Protein AF-A0A0D6JLA9-F1 (afdb_monomer_lite)

Foldseek 3Di:
DDPDDDDDLVRLLVQLVVCVVVVVLVSSLVSLVVSCVVVVPDPSNVVSVVVVVVSVVVVVVVVVVVPPPLPPQPPPPDDDDDDDDDDDDDDDDDDDDDDDDDDDDDDPPDPPDPDPPDPPPPDDPPPDPPDDDDDDDDDDDDDDPPDPPPPPPPPPVCVVVVVPDPVPCPVLLVVLVVLLVQLVVLQVVLVVLLVCLVVCPPVQQVPQDPVRGRVSNVSSVVSNVVSVVSNVVSVVSVVVVVVVVVVVVVVVVVVSVVSD

pLDDT: mean 74.47, std 19.95, range [39.28, 98.0]

Structure (mmCIF, N/CA/C/O backbone):
data_AF-A0A0D6JLA9-F1
#
_entry.id   AF-A0A0D6JLA9-F1
#
loop_
_atom_site.group_PDB
_atom_site.id
_atom_site.type_symbol
_atom_site.label_atom_id
_atom_site.label_alt_id
_atom_site.label_comp_id
_atom_site.label_asym_id
_atom_site.label_entity_id
_atom_site.label_seq_id
_atom_site.pdbx_PDB_ins_code
_atom_site.Cartn_x
_atom_site.Cartn_y
_atom_site.Cartn_z
_atom_site.occupancy
_atom_site.B_iso_or_equiv
_atom_site.auth_seq_id
_atom_site.auth_comp_id
_atom_site.auth_asym_id
_atom_site.auth_atom_id
_atom_site.pdbx_PDB_model_num
ATOM 1 N N . MET A 1 1 ? -6.725 -29.082 -16.959 1.00 50.69 1 MET A N 1
ATOM 2 C CA . MET A 1 1 ? -6.272 -29.649 -15.675 1.00 50.69 1 MET A CA 1
ATOM 3 C C . MET A 1 1 ? -5.626 -28.513 -14.913 1.00 50.69 1 MET A C 1
ATOM 5 O O . MET A 1 1 ? -4.623 -27.999 -15.384 1.00 50.69 1 MET A O 1
ATOM 9 N N . SER A 1 2 ? -6.264 -28.027 -13.853 1.00 59.19 2 SER A N 1
ATOM 10 C CA . SER A 1 2 ? -5.733 -26.928 -13.043 1.00 59.19 2 SER A CA 1
ATOM 11 C C . SER A 1 2 ? -4.823 -27.541 -11.986 1.00 59.19 2 SER A C 1
ATOM 13 O O . SER A 1 2 ? -5.310 -28.282 -11.135 1.00 59.19 2 SER A O 1
ATOM 15 N N . GLU A 1 3 ? -3.516 -27.302 -12.063 1.00 65.38 3 GLU A N 1
ATOM 16 C CA . GLU A 1 3 ? -2.598 -27.684 -10.989 1.00 65.38 3 GLU A CA 1
ATOM 17 C C . GLU A 1 3 ? -2.970 -26.890 -9.733 1.00 65.38 3 GLU A C 1
ATOM 19 O O . GLU A 1 3 ? -2.894 -25.660 -9.709 1.00 65.38 3 GLU A O 1
ATOM 24 N N . SER A 1 4 ? -3.420 -27.583 -8.690 1.00 67.31 4 SER A N 1
ATOM 25 C CA . SER A 1 4 ? -3.630 -26.984 -7.377 1.00 67.31 4 SER A CA 1
ATOM 26 C C . SER A 1 4 ? -2.267 -26.617 -6.795 1.00 67.31 4 SER A C 1
ATOM 28 O O . SER A 1 4 ? -1.534 -27.488 -6.320 1.00 67.31 4 SER A O 1
ATOM 30 N N . GLN A 1 5 ? -1.912 -25.332 -6.857 1.00 80.44 5 GLN A N 1
ATOM 31 C CA . GLN A 1 5 ? -0.713 -24.814 -6.204 1.00 80.44 5 GLN A CA 1
ATOM 32 C C . GLN A 1 5 ? -0.797 -25.116 -4.706 1.00 80.44 5 GLN A C 1
ATOM 34 O O . GLN A 1 5 ? -1.661 -24.604 -3.999 1.00 80.44 5 G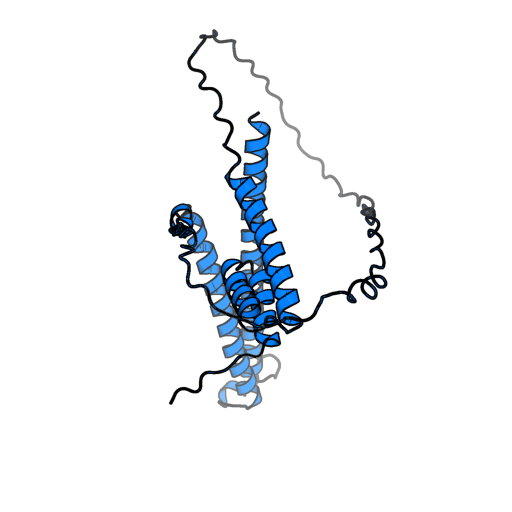LN A O 1
ATOM 39 N N . SER A 1 6 ? 0.082 -26.001 -4.242 1.00 84.62 6 SER A N 1
ATOM 40 C CA . SER A 1 6 ? 0.181 -26.375 -2.835 1.00 84.62 6 SER A CA 1
ATOM 41 C C . SER A 1 6 ? 1.167 -25.426 -2.161 1.00 84.62 6 SER A C 1
ATOM 43 O O . SER A 1 6 ? 2.324 -25.349 -2.571 1.00 84.62 6 SER A O 1
ATOM 45 N N . TYR A 1 7 ? 0.713 -24.683 -1.155 1.00 93.56 7 TYR A N 1
ATOM 46 C CA . TYR A 1 7 ? 1.572 -23.780 -0.389 1.00 93.56 7 TYR A CA 1
ATOM 47 C C . TYR A 1 7 ? 2.321 -24.544 0.703 1.00 93.56 7 TYR A C 1
ATOM 49 O O . TYR A 1 7 ? 1.781 -25.473 1.306 1.00 93.56 7 TYR A O 1
ATOM 57 N N . SER A 1 8 ? 3.569 -24.155 0.976 1.00 96.81 8 SER A N 1
ATOM 58 C CA . SER A 1 8 ? 4.311 -24.734 2.100 1.00 96.81 8 SER A CA 1
ATOM 59 C C . SER A 1 8 ? 3.823 -24.159 3.441 1.00 96.81 8 SER A C 1
ATOM 61 O O . SER A 1 8 ? 3.365 -23.012 3.481 1.00 96.81 8 SER A O 1
ATOM 63 N N . PRO A 1 9 ? 3.962 -24.890 4.565 1.00 97.06 9 PRO A N 1
ATOM 64 C CA . PRO A 1 9 ? 3.566 -24.391 5.887 1.00 97.06 9 PRO A CA 1
ATOM 65 C C . PRO A 1 9 ? 4.227 -23.054 6.247 1.00 97.06 9 PRO A C 1
ATOM 67 O O . PRO A 1 9 ? 3.565 -22.132 6.714 1.00 97.06 9 PRO A O 1
ATOM 70 N N . ALA A 1 10 ? 5.518 -22.904 5.939 1.00 97.06 10 ALA A N 1
ATOM 71 C CA . ALA A 1 10 ? 6.250 -21.660 6.164 1.00 97.06 10 ALA A CA 1
ATOM 72 C C . ALA A 1 10 ? 5.677 -20.479 5.358 1.00 97.06 10 ALA A C 1
ATOM 74 O O . ALA A 1 10 ? 5.618 -19.356 5.858 1.00 97.06 10 ALA A O 1
ATOM 75 N N . GLN A 1 11 ? 5.217 -20.717 4.124 1.00 96.50 11 GLN A N 1
ATOM 76 C CA . GLN A 1 11 ? 4.569 -19.680 3.316 1.00 96.50 11 GLN A CA 1
ATOM 77 C C . GLN A 1 11 ? 3.209 -19.288 3.894 1.00 96.50 11 GLN A C 1
ATOM 79 O O . GLN A 1 11 ? 2.924 -18.098 4.007 1.00 96.50 11 GLN A O 1
ATOM 84 N N . LEU A 1 12 ? 2.392 -20.265 4.295 1.00 96.69 12 LEU A N 1
ATOM 85 C CA . LEU A 1 12 ? 1.092 -20.011 4.923 1.00 96.69 12 LEU A CA 1
ATOM 86 C C . LEU A 1 12 ? 1.241 -19.211 6.225 1.00 96.69 12 LEU A C 1
ATOM 88 O O . LEU A 1 12 ? 0.508 -18.244 6.436 1.00 96.69 12 LEU A O 1
ATOM 92 N N . LEU A 1 13 ? 2.237 -19.545 7.050 1.00 97.62 13 LEU A N 1
ATOM 93 C CA . LEU A 1 13 ? 2.556 -18.795 8.264 1.00 97.62 13 LEU A CA 1
ATOM 94 C C . LEU A 1 13 ? 2.953 -17.344 7.949 1.00 97.62 13 LEU A C 1
ATOM 96 O O . LEU A 1 13 ? 2.421 -16.419 8.561 1.00 97.62 13 LEU A O 1
ATOM 100 N N . ALA A 1 14 ? 3.839 -17.127 6.972 1.00 97.06 14 ALA A N 1
ATOM 101 C CA . ALA A 1 14 ? 4.271 -15.786 6.574 1.00 97.06 14 ALA A CA 1
ATOM 102 C C . ALA A 1 14 ? 3.112 -14.929 6.031 1.00 97.06 14 ALA A C 1
ATOM 104 O O . ALA A 1 14 ? 3.041 -13.728 6.304 1.00 97.06 14 ALA A O 1
ATOM 105 N N . ILE A 1 15 ? 2.179 -15.537 5.288 1.00 96.44 15 ILE A N 1
ATOM 106 C CA . ILE A 1 15 ? 0.962 -14.863 4.814 1.00 96.44 15 ILE A CA 1
ATOM 107 C C . ILE A 1 15 ? 0.077 -14.465 6.004 1.00 96.44 15 ILE A C 1
ATOM 109 O O . ILE A 1 15 ? -0.377 -13.320 6.059 1.00 96.44 15 ILE A O 1
ATOM 113 N N . GLY A 1 16 ? -0.112 -15.364 6.977 1.00 97.12 16 GLY A N 1
ATOM 114 C CA . GLY A 1 16 ? -0.854 -15.081 8.210 1.00 97.12 16 GLY A CA 1
ATOM 115 C C . GLY A 1 16 ? -0.249 -13.929 9.019 1.00 97.12 16 GLY A C 1
ATOM 116 O O . GLY A 1 16 ? -0.959 -12.988 9.371 1.00 97.12 16 GLY A O 1
ATOM 117 N N . GLN A 1 17 ? 1.072 -13.932 9.219 1.00 97.12 17 GLN A N 1
ATOM 118 C CA . GLN A 1 17 ? 1.789 -12.865 9.935 1.00 97.12 17 GLN A CA 1
ATOM 119 C C . GLN A 1 17 ? 1.677 -11.511 9.230 1.00 97.12 17 GLN A C 1
ATOM 121 O O . GLN A 1 17 ? 1.515 -10.475 9.877 1.00 97.12 17 GLN A O 1
ATOM 126 N N . ARG A 1 18 ? 1.726 -11.501 7.894 1.00 96.88 18 ARG A N 1
ATOM 127 C CA . ARG A 1 18 ? 1.519 -10.279 7.113 1.00 96.88 18 ARG A CA 1
ATOM 128 C C . ARG A 1 18 ? 0.093 -9.753 7.259 1.00 96.88 18 ARG A C 1
ATOM 130 O O . ARG A 1 18 ? -0.085 -8.554 7.450 1.00 96.88 18 ARG A O 1
ATOM 137 N N . ALA A 1 19 ? -0.905 -10.633 7.187 1.00 96.69 19 ALA A N 1
ATOM 138 C CA . ALA A 1 19 ? -2.302 -10.256 7.388 1.00 96.69 19 ALA A CA 1
ATOM 139 C C . ALA A 1 19 ? -2.532 -9.681 8.796 1.00 96.69 19 ALA A C 1
ATOM 141 O O . ALA A 1 19 ? -3.220 -8.671 8.937 1.00 96.69 19 ALA A O 1
ATOM 142 N N . GLU A 1 20 ? -1.895 -10.263 9.815 1.00 96.12 20 GLU A N 1
ATOM 143 C CA . GLU A 1 20 ? -1.916 -9.759 11.191 1.00 96.12 20 GLU A CA 1
ATOM 144 C C . GLU A 1 20 ? -1.285 -8.360 11.296 1.00 96.12 20 GLU A C 1
ATOM 146 O O . GLU A 1 20 ? -1.893 -7.456 11.867 1.00 96.12 20 GLU A O 1
ATOM 151 N N . ALA A 1 21 ? -0.111 -8.145 10.689 1.00 93.50 21 ALA A N 1
ATOM 152 C CA . ALA A 1 21 ? 0.567 -6.844 10.676 1.00 93.50 21 ALA A CA 1
ATOM 153 C C . ALA A 1 21 ? -0.226 -5.750 9.933 1.00 93.50 21 ALA A C 1
ATOM 155 O O . ALA A 1 21 ? -0.110 -4.570 10.258 1.00 93.50 21 ALA A O 1
ATOM 156 N N . GLU A 1 22 ? -1.044 -6.132 8.950 1.00 92.44 22 GLU A N 1
ATOM 157 C CA . GLU A 1 22 ? -1.959 -5.237 8.230 1.00 92.44 22 GLU A CA 1
ATOM 158 C C . GLU A 1 22 ? -3.283 -4.985 8.982 1.00 92.44 22 GLU A C 1
ATOM 160 O O . GLU A 1 22 ? -4.133 -4.249 8.478 1.00 92.44 22 GLU A O 1
ATOM 165 N N . GLY A 1 23 ? -3.484 -5.596 10.156 1.00 92.25 23 GLY A N 1
ATOM 166 C CA . GLY A 1 23 ? -4.720 -5.493 10.941 1.00 92.25 23 GLY A CA 1
ATOM 167 C C . GLY A 1 23 ? -5.897 -6.300 10.378 1.00 92.25 23 GLY A C 1
ATOM 168 O O . GLY A 1 23 ? -7.034 -6.110 10.801 1.00 92.25 23 GLY A O 1
ATOM 169 N N . LYS A 1 24 ? -5.655 -7.207 9.424 1.00 95.94 24 LYS A N 1
ATOM 170 C CA . LYS A 1 24 ? -6.675 -8.074 8.809 1.00 95.94 24 LYS A CA 1
ATOM 171 C C . LYS A 1 24 ? -6.820 -9.369 9.609 1.00 95.94 24 LYS A C 1
ATOM 173 O O . LYS A 1 24 ? -6.462 -10.452 9.135 1.00 95.94 24 LYS A O 1
ATOM 178 N N . PHE A 1 25 ? -7.307 -9.250 10.841 1.00 94.81 25 PHE A N 1
ATOM 179 C CA . PHE A 1 25 ? -7.307 -10.347 11.813 1.00 94.81 25 PHE A CA 1
ATOM 180 C C . PHE A 1 25 ? -8.148 -11.560 11.393 1.00 94.81 25 PHE A C 1
ATOM 182 O O . PHE A 1 25 ? -7.731 -12.689 11.655 1.00 94.81 25 PHE A O 1
ATOM 189 N N . ASP A 1 26 ? -9.253 -11.375 10.666 1.00 93.88 26 ASP A N 1
ATOM 190 C CA . ASP A 1 26 ? -10.053 -12.499 10.150 1.00 93.88 26 ASP A CA 1
ATOM 191 C C . ASP A 1 26 ? -9.264 -13.344 9.152 1.00 93.88 26 ASP A C 1
ATOM 193 O O . ASP A 1 26 ? -9.273 -14.575 9.196 1.00 93.88 26 ASP A O 1
ATOM 197 N N . TYR A 1 27 ? -8.521 -12.675 8.269 1.00 94.69 27 TYR A N 1
ATOM 198 C CA . TYR A 1 27 ? -7.713 -13.335 7.252 1.00 94.69 27 TYR A CA 1
ATOM 199 C C . TYR A 1 27 ? -6.523 -14.060 7.891 1.00 94.69 27 TYR A C 1
ATOM 201 O O . TYR A 1 27 ? -6.254 -15.214 7.566 1.00 94.69 27 TYR A O 1
ATOM 209 N N . ALA A 1 28 ? -5.865 -13.429 8.869 1.00 97.25 28 ALA A N 1
ATOM 210 C CA . ALA A 1 28 ? -4.821 -14.076 9.665 1.00 97.25 28 ALA A CA 1
ATOM 211 C C . ALA A 1 28 ? -5.349 -15.326 10.395 1.00 97.25 28 ALA A C 1
ATOM 213 O O . ALA A 1 28 ? -4.710 -16.377 10.363 1.00 97.25 28 ALA A O 1
ATOM 214 N N . THR A 1 29 ? -6.550 -15.241 10.977 1.00 97.25 29 THR A N 1
ATOM 215 C CA . THR A 1 29 ? -7.213 -16.356 11.672 1.00 97.25 29 THR A CA 1
ATOM 216 C C . THR A 1 29 ? -7.467 -17.540 10.738 1.00 97.25 29 THR A C 1
ATOM 218 O O . THR A 1 29 ? -7.220 -18.683 11.125 1.00 97.25 29 THR A O 1
ATOM 221 N N . GLN A 1 30 ? -7.893 -17.298 9.493 1.00 96.06 30 GLN A N 1
ATOM 222 C CA . GLN A 1 30 ? -8.092 -18.361 8.496 1.00 96.06 30 GLN A CA 1
ATOM 223 C C . GLN A 1 30 ? -6.789 -19.103 8.166 1.00 96.06 30 GLN A C 1
ATOM 225 O O . GLN A 1 30 ? -6.776 -20.332 8.142 1.00 96.06 30 GLN A O 1
ATOM 230 N N . PHE A 1 31 ? -5.674 -18.391 7.969 1.00 97.62 31 PHE A N 1
ATOM 231 C CA . PHE A 1 31 ? -4.393 -19.061 7.712 1.00 97.62 31 PHE A CA 1
ATOM 232 C C . PHE A 1 31 ? -3.880 -19.812 8.927 1.00 97.62 31 PHE A C 1
ATOM 234 O O . PHE A 1 31 ? -3.428 -20.945 8.784 1.00 97.62 31 PHE A O 1
ATOM 241 N N . TYR A 1 32 ? -3.953 -19.211 10.114 1.00 98.00 32 TYR A N 1
ATOM 242 C CA . TYR A 1 32 ? -3.467 -19.860 11.325 1.00 98.00 32 TYR A CA 1
ATOM 243 C C . TYR A 1 32 ? -4.298 -21.092 11.703 1.00 98.00 32 TYR A C 1
ATOM 245 O O . TYR A 1 32 ? -3.716 -22.099 12.098 1.00 98.00 32 TYR A O 1
ATOM 253 N N . SER A 1 33 ? -5.625 -21.052 11.534 1.00 96.62 33 SER A N 1
ATOM 254 C CA . SER A 1 33 ? -6.490 -22.228 11.732 1.00 96.62 33 SER A CA 1
ATOM 255 C C . SER A 1 33 ? -6.187 -23.327 10.715 1.00 96.62 33 SER A C 1
ATOM 257 O O . SER A 1 33 ? -5.905 -24.453 11.114 1.00 96.62 33 SER A O 1
ATOM 259 N N . HIS A 1 34 ? -6.103 -22.991 9.423 1.00 96.56 34 HIS A N 1
ATOM 260 C CA . HIS A 1 34 ? -5.719 -23.953 8.388 1.00 96.56 34 HIS A CA 1
ATOM 261 C C . HIS A 1 34 ? -4.349 -24.591 8.674 1.00 96.56 34 HIS A C 1
ATOM 263 O O . HIS A 1 34 ? -4.168 -25.799 8.508 1.00 96.56 34 HIS A O 1
ATOM 269 N N . LEU A 1 35 ? -3.387 -23.794 9.152 1.00 97.00 35 LEU A N 1
ATOM 270 C CA . LEU A 1 35 ? -2.065 -24.280 9.524 1.00 97.00 35 LEU A CA 1
ATOM 271 C C . LEU A 1 35 ? -2.118 -25.236 10.728 1.00 97.00 35 LEU A C 1
ATOM 273 O O . LEU A 1 35 ? -1.484 -26.290 10.706 1.00 97.00 35 LEU A O 1
ATOM 277 N N . ALA A 1 36 ? -2.887 -24.888 11.759 1.00 97.25 36 ALA A N 1
ATOM 278 C CA . ALA A 1 36 ? -3.050 -25.706 12.957 1.00 97.25 36 ALA A CA 1
ATOM 279 C C . ALA A 1 36 ? -3.764 -27.039 12.668 1.00 97.25 36 ALA A C 1
ATOM 281 O O . ALA A 1 36 ? -3.370 -28.071 13.218 1.00 97.25 36 ALA A O 1
ATOM 282 N N . ASP A 1 37 ? -4.761 -27.025 11.781 1.00 97.00 37 ASP A N 1
ATOM 283 C CA . ASP A 1 37 ? -5.576 -28.195 11.450 1.00 97.00 37 ASP A CA 1
ATOM 284 C C . ASP A 1 37 ? -4.839 -29.174 10.527 1.00 97.00 37 ASP A C 1
ATOM 286 O O . ASP A 1 37 ? -4.821 -30.380 10.784 1.00 97.00 37 ASP A O 1
ATOM 290 N N . HIS A 1 38 ? -4.186 -28.674 9.471 1.00 96.81 38 HIS A N 1
ATOM 291 C CA . HIS A 1 38 ? -3.558 -29.530 8.457 1.00 96.81 38 HIS A CA 1
ATOM 292 C C . HIS A 1 38 ? -2.077 -29.830 8.715 1.00 96.81 38 HIS A C 1
ATOM 294 O O . HIS A 1 38 ? -1.566 -30.835 8.220 1.00 96.81 38 HIS A O 1
ATOM 300 N N . TYR A 1 39 ? -1.385 -29.005 9.509 1.00 96.75 39 TYR A N 1
ATOM 301 C CA . TYR A 1 39 ? 0.059 -29.121 9.744 1.00 96.75 39 TYR A CA 1
ATOM 302 C C . TYR A 1 39 ? 0.418 -29.227 11.231 1.00 96.75 39 TYR A C 1
ATOM 304 O O . TYR A 1 39 ? 1.506 -28.838 11.641 1.00 96.75 39 TYR A O 1
ATOM 312 N N . ARG A 1 40 ? -0.458 -29.828 12.046 1.00 95.94 40 ARG A N 1
ATOM 313 C CA . ARG A 1 40 ? -0.349 -29.909 13.518 1.00 95.94 40 ARG A CA 1
ATOM 314 C C . ARG A 1 40 ? 1.018 -30.343 14.076 1.00 95.94 40 ARG A C 1
ATOM 316 O O . ARG A 1 40 ? 1.374 -29.959 15.185 1.00 95.94 40 ARG A O 1
ATOM 323 N N . ASN A 1 41 ? 1.777 -31.142 13.326 1.00 96.44 41 ASN A N 1
ATOM 324 C CA . ASN A 1 41 ? 3.075 -31.677 13.753 1.00 96.44 41 ASN A CA 1
ATOM 325 C C . ASN A 1 41 ? 4.281 -30.806 13.353 1.00 96.44 41 ASN A C 1
ATOM 327 O O . ASN A 1 41 ? 5.415 -31.202 13.620 1.00 96.44 41 ASN A O 1
ATOM 331 N N . THR A 1 42 ? 4.076 -29.655 12.707 1.00 97.69 42 THR A N 1
ATOM 332 C CA . THR A 1 42 ? 5.170 -28.765 12.293 1.00 97.69 42 THR A CA 1
ATOM 333 C C . THR A 1 42 ? 5.416 -27.656 13.330 1.00 97.69 42 THR A C 1
ATOM 335 O O . THR A 1 42 ? 4.517 -27.316 14.113 1.00 97.69 42 THR A O 1
ATOM 338 N N . PRO A 1 43 ? 6.634 -27.084 13.402 1.00 97.25 43 PRO A N 1
ATOM 339 C CA . PRO A 1 43 ? 6.903 -25.955 14.295 1.00 97.25 43 PRO A CA 1
ATOM 340 C C . PRO A 1 43 ? 6.058 -24.723 13.938 1.00 97.25 43 PRO A C 1
ATOM 342 O O . PRO A 1 43 ? 5.604 -24.015 14.835 1.00 97.25 43 PRO A O 1
ATOM 345 N N . GLU A 1 44 ? 5.750 -24.515 12.657 1.00 97.56 44 GLU A N 1
ATOM 346 C CA . GLU A 1 44 ? 4.930 -23.391 12.198 1.00 97.56 44 GLU A CA 1
ATOM 347 C C . GLU A 1 44 ? 3.505 -23.456 12.769 1.00 97.56 44 GLU A C 1
ATOM 349 O O . GLU A 1 44 ? 2.945 -22.423 13.131 1.00 97.56 44 GLU A O 1
ATOM 354 N N . ALA A 1 45 ? 2.925 -24.655 12.918 1.00 97.75 45 ALA A N 1
ATOM 355 C CA . ALA A 1 45 ? 1.609 -24.826 13.538 1.00 97.75 45 ALA A CA 1
ATOM 356 C C . ALA A 1 45 ? 1.588 -24.379 15.005 1.00 97.75 45 ALA A C 1
ATOM 358 O O . ALA A 1 45 ? 0.609 -23.787 15.457 1.00 97.75 45 ALA A O 1
ATOM 359 N N . HIS A 1 46 ? 2.685 -24.582 15.738 1.00 97.19 46 HIS A N 1
ATOM 360 C CA . HIS A 1 46 ? 2.804 -24.086 17.108 1.00 97.19 46 HIS A CA 1
ATOM 361 C C . HIS A 1 46 ? 2.846 -22.553 17.134 1.00 97.19 46 HIS A C 1
ATOM 363 O O . HIS A 1 46 ? 2.176 -21.938 17.963 1.00 97.19 46 HIS A O 1
ATOM 369 N N . GLU A 1 47 ? 3.569 -21.925 16.202 1.00 96.94 47 GLU A N 1
ATOM 370 C CA . GLU A 1 47 ? 3.590 -20.463 16.062 1.00 96.94 47 GLU A CA 1
ATOM 371 C C . GLU A 1 47 ? 2.219 -19.887 15.688 1.00 96.94 47 GLU A C 1
ATOM 373 O O . GLU A 1 47 ? 1.797 -18.879 16.261 1.00 96.94 47 GLU A O 1
ATOM 378 N N . ALA A 1 48 ? 1.487 -20.547 14.789 1.00 97.81 48 ALA A N 1
ATOM 379 C CA . ALA A 1 48 ? 0.133 -20.152 14.415 1.00 97.81 48 ALA A CA 1
ATOM 380 C C . ALA A 1 48 ? -0.844 -20.205 15.600 1.00 97.81 48 ALA A C 1
ATOM 382 O O . ALA A 1 48 ? -1.642 -19.283 15.771 1.00 97.81 48 ALA A O 1
ATOM 383 N N . LEU A 1 49 ? -0.744 -21.216 16.471 1.00 97.56 49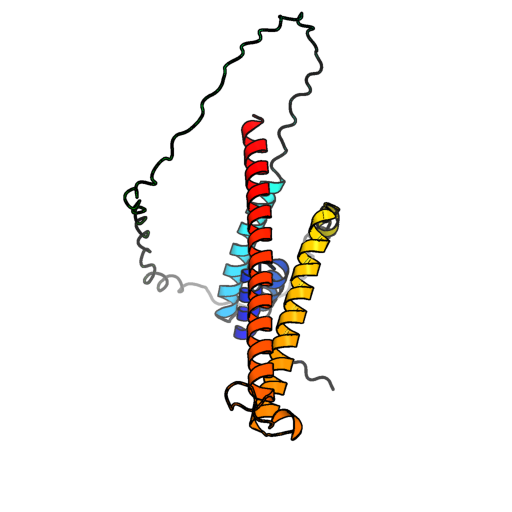 LEU A N 1
ATOM 384 C CA . LEU A 1 49 ? -1.548 -21.291 17.699 1.00 97.56 49 LEU A CA 1
ATOM 385 C C . LEU A 1 49 ? -1.267 -20.112 18.647 1.00 97.56 49 LEU A C 1
ATOM 387 O O . LEU A 1 49 ? -2.204 -19.533 19.201 1.00 97.56 49 LEU A O 1
ATOM 391 N N . TYR A 1 50 ? -0.001 -19.703 18.799 1.00 97.06 50 TYR A N 1
ATOM 392 C CA . TYR A 1 50 ? 0.334 -18.482 19.545 1.00 97.06 50 TYR A CA 1
ATOM 393 C C . TYR A 1 50 ? -0.219 -17.218 18.868 1.00 97.06 50 TYR A C 1
ATOM 395 O O . TYR A 1 50 ? -0.650 -16.291 19.559 1.00 97.06 50 TYR A O 1
ATOM 403 N N . GLY A 1 51 ? -0.228 -17.179 17.533 1.00 95.56 51 GLY A N 1
ATOM 404 C CA . GLY A 1 51 ? -0.860 -16.115 16.750 1.00 95.56 51 GLY A CA 1
ATOM 405 C C . GLY A 1 51 ? -2.358 -15.996 17.026 1.00 95.56 51 GLY A C 1
ATOM 406 O O . GLY A 1 51 ? -2.835 -14.907 17.340 1.00 95.56 51 GLY A O 1
ATOM 407 N N . LEU A 1 52 ? -3.083 -17.118 17.019 1.00 97.69 52 LEU A N 1
ATOM 408 C CA . LEU A 1 52 ? -4.517 -17.161 17.331 1.00 97.69 52 LEU A CA 1
ATOM 409 C C . LEU A 1 52 ? -4.821 -16.635 18.737 1.00 97.69 52 LEU A C 1
ATOM 411 O O . LEU A 1 52 ? -5.696 -15.787 18.892 1.00 97.69 52 LEU A O 1
ATOM 415 N N . GLN A 1 53 ? -4.056 -17.052 19.751 1.00 96.94 53 GLN A N 1
ATOM 416 C CA . GLN A 1 53 ? -4.230 -16.544 21.121 1.00 96.94 53 GLN A CA 1
ATOM 417 C C . GLN A 1 53 ? -4.000 -15.033 21.221 1.00 96.94 53 GLN A C 1
ATOM 419 O O . GLN A 1 53 ? -4.636 -14.342 22.018 1.00 96.94 53 GLN A O 1
ATOM 424 N N . ARG A 1 54 ? -3.052 -14.502 20.446 1.00 94.38 54 ARG A N 1
ATOM 425 C CA . ARG A 1 54 ? -2.762 -13.069 20.428 1.00 94.38 54 ARG A CA 1
ATOM 426 C C . ARG A 1 54 ? -3.899 -12.290 19.761 1.00 94.38 54 ARG A C 1
ATOM 428 O O . ARG A 1 54 ? -4.323 -11.280 20.321 1.00 94.38 54 ARG A O 1
ATOM 435 N N . ILE A 1 55 ? -4.431 -12.789 18.644 1.00 95.69 55 ILE A N 1
ATOM 436 C CA . ILE A 1 55 ? -5.615 -12.223 17.981 1.00 95.69 55 ILE A CA 1
ATOM 437 C C . ILE A 1 55 ? -6.824 -12.242 18.922 1.00 95.69 55 ILE A C 1
ATOM 439 O O . ILE A 1 55 ? -7.482 -11.217 19.073 1.00 95.69 55 ILE A O 1
ATOM 443 N N . GLU A 1 56 ? -7.073 -13.345 19.629 1.00 93.75 56 GLU A N 1
ATOM 444 C CA . GLU A 1 56 ? -8.182 -13.451 20.587 1.00 93.75 56 GLU A CA 1
ATOM 445 C C . GLU A 1 56 ? -8.107 -12.372 21.677 1.00 93.75 56 GLU A C 1
ATOM 447 O O . GLU A 1 56 ? -9.108 -11.719 21.971 1.00 93.75 56 GLU A O 1
ATOM 452 N N . ARG A 1 57 ? -6.913 -12.102 22.224 1.00 93.25 57 ARG A N 1
ATOM 453 C CA . ARG A 1 57 ? -6.726 -11.010 23.196 1.00 93.25 57 ARG A CA 1
ATOM 454 C C . ARG A 1 57 ? -7.014 -9.639 22.591 1.00 93.25 57 ARG A C 1
ATOM 456 O O . ARG A 1 57 ? -7.594 -8.799 23.277 1.00 93.25 57 ARG A O 1
ATOM 463 N N . TYR A 1 58 ? -6.621 -9.399 21.339 1.00 90.06 58 TYR A N 1
ATOM 464 C CA . TYR A 1 58 ? -6.938 -8.146 20.647 1.00 90.06 58 TYR A CA 1
ATOM 465 C C . TYR A 1 58 ? -8.446 -7.985 20.439 1.00 90.06 58 TYR A C 1
ATOM 467 O O . TYR A 1 58 ? -8.992 -6.930 20.761 1.00 90.06 58 TYR A O 1
ATOM 475 N N . VAL A 1 59 ? -9.125 -9.039 19.985 1.00 87.62 59 VAL A N 1
ATOM 476 C CA . VAL A 1 59 ? -10.582 -9.048 19.791 1.00 87.62 59 VAL A CA 1
ATOM 477 C C . VAL A 1 59 ? -11.305 -8.852 21.123 1.00 87.62 59 VAL A C 1
ATOM 479 O O . VAL A 1 59 ? -12.214 -8.032 21.220 1.00 87.62 59 VAL A O 1
ATOM 482 N N . GLN A 1 60 ? -10.870 -9.526 22.188 1.00 89.06 60 GLN A N 1
ATOM 483 C CA . GLN A 1 60 ? -11.456 -9.370 23.517 1.00 89.06 60 GLN A CA 1
ATOM 484 C C . GLN A 1 60 ? -11.243 -7.957 24.076 1.00 89.06 60 GLN A C 1
ATOM 486 O O . GLN A 1 60 ? -12.157 -7.389 24.676 1.00 89.06 60 GLN A O 1
ATOM 491 N N . ALA A 1 61 ? -10.069 -7.361 23.853 1.00 85.62 61 ALA A N 1
ATOM 492 C CA . ALA A 1 61 ? -9.799 -5.981 24.239 1.00 85.62 61 ALA A CA 1
ATOM 493 C C . ALA A 1 61 ? -10.688 -4.983 23.477 1.00 85.62 61 ALA A C 1
ATOM 495 O O . ALA A 1 61 ? -11.164 -4.023 24.082 1.00 85.62 61 ALA A O 1
ATOM 496 N N . GLN A 1 62 ? -10.959 -5.216 22.189 1.00 86.19 62 GLN A N 1
ATOM 497 C CA . GLN A 1 62 ? -11.895 -4.399 21.404 1.00 86.19 62 GLN A CA 1
ATOM 498 C C . GLN A 1 62 ? -13.351 -4.596 21.848 1.00 86.19 62 GLN A C 1
ATOM 500 O O . GLN A 1 62 ? -14.085 -3.619 22.006 1.00 86.19 62 GLN A O 1
ATOM 505 N N . ALA A 1 63 ? -13.762 -5.835 22.126 1.00 82.62 63 ALA A N 1
ATOM 506 C CA . ALA A 1 63 ? -15.094 -6.149 22.641 1.00 82.62 63 ALA A CA 1
ATOM 507 C C . ALA A 1 63 ? -15.345 -5.496 24.012 1.00 82.62 63 ALA A C 1
ATOM 509 O O . ALA A 1 63 ? -16.428 -4.979 24.281 1.00 82.62 63 ALA A O 1
ATOM 510 N N . ALA A 1 64 ? -14.328 -5.461 24.878 1.00 80.50 64 ALA A N 1
ATOM 511 C CA . ALA A 1 64 ? -14.406 -4.771 26.163 1.00 80.50 64 ALA A CA 1
ATOM 512 C C . ALA A 1 64 ? -14.558 -3.245 26.010 1.00 80.50 64 ALA A C 1
ATOM 514 O O . ALA A 1 64 ? -15.175 -2.606 26.861 1.00 80.50 64 ALA A O 1
ATOM 515 N N . GLN A 1 65 ? -14.032 -2.658 24.929 1.00 77.69 65 GLN A N 1
ATOM 516 C CA . GLN A 1 65 ? -14.202 -1.232 24.631 1.00 77.69 65 GLN A CA 1
ATOM 517 C C . GLN A 1 65 ? -15.607 -0.922 24.103 1.00 77.69 65 GLN A C 1
ATOM 519 O O . GLN A 1 65 ? -16.210 0.063 24.525 1.00 77.69 65 GLN A O 1
ATOM 524 N N . THR A 1 66 ? -16.161 -1.777 23.240 1.00 75.00 66 THR A N 1
ATOM 525 C CA . THR A 1 66 ? -17.529 -1.617 22.710 1.00 75.00 66 THR A CA 1
ATOM 526 C C . THR A 1 66 ? -18.603 -1.907 23.756 1.00 75.00 66 THR A C 1
ATOM 528 O O . THR A 1 66 ? -19.660 -1.281 23.739 1.00 75.00 66 THR A O 1
ATOM 531 N N . HIS A 1 67 ? -18.340 -2.816 24.699 1.00 57.28 67 HIS A N 1
ATOM 532 C CA . HIS A 1 67 ? -19.285 -3.196 25.749 1.00 57.28 67 HIS A CA 1
ATOM 533 C C . HIS A 1 67 ? -19.124 -2.408 27.053 1.00 57.28 67 HIS A C 1
ATOM 535 O O . HIS A 1 67 ? -19.548 -2.876 28.106 1.00 57.28 67 HIS A O 1
ATOM 541 N N . ASN A 1 68 ? -18.536 -1.213 27.023 1.00 62.75 68 ASN A N 1
ATOM 542 C CA . ASN A 1 68 ? -18.720 -0.280 28.125 1.00 62.75 68 ASN A CA 1
ATOM 543 C C . ASN A 1 68 ? -20.082 0.396 27.891 1.00 62.75 68 ASN A C 1
ATOM 545 O O . ASN A 1 68 ? -20.140 1.314 27.069 1.00 62.75 68 ASN A O 1
ATOM 549 N N . PRO A 1 69 ? -21.195 -0.061 28.516 1.00 55.69 69 PRO A N 1
ATOM 550 C CA . PRO A 1 69 ? -22.470 0.617 28.381 1.00 55.69 69 PRO A CA 1
ATOM 551 C C . PRO A 1 69 ? -22.225 2.043 28.834 1.00 55.69 69 PRO A C 1
ATOM 553 O O . PRO A 1 69 ? -21.915 2.295 30.002 1.00 55.69 69 PRO A O 1
ATOM 556 N N . GLN A 1 70 ? -22.297 2.956 27.870 1.00 56.19 70 GLN A N 1
ATOM 557 C CA . GLN A 1 70 ? -22.302 4.383 28.102 1.00 56.19 70 GLN A CA 1
ATOM 558 C C . GLN A 1 70 ? -23.204 4.597 29.321 1.00 56.19 70 GLN A C 1
ATOM 560 O O . GLN A 1 70 ? -24.367 4.181 29.251 1.00 56.19 70 GLN A O 1
ATOM 565 N N . PRO A 1 71 ? -22.675 5.081 30.466 1.00 62.16 71 PRO A N 1
ATOM 566 C CA . PRO A 1 71 ? -23.467 5.225 31.674 1.00 62.16 71 PRO A CA 1
ATOM 567 C C . PRO A 1 71 ? -24.685 6.026 31.259 1.00 62.16 71 PRO A C 1
ATOM 569 O O . PRO A 1 71 ? -24.533 7.168 30.826 1.00 62.16 71 PRO A O 1
ATOM 572 N N . GLN A 1 72 ? -25.860 5.391 31.258 1.00 58.28 72 GLN A N 1
ATOM 573 C CA . GLN A 1 72 ? -27.095 6.078 30.936 1.00 58.28 72 GLN A CA 1
ATOM 574 C C . GLN A 1 72 ? -27.164 7.199 31.955 1.00 58.28 72 GLN A C 1
ATOM 576 O O . GLN A 1 72 ? -27.365 6.941 33.143 1.00 58.28 72 GLN A O 1
ATOM 581 N N . ALA A 1 73 ? -26.868 8.421 31.503 1.00 63.78 73 ALA A N 1
ATOM 582 C CA . ALA A 1 73 ? -26.947 9.594 32.340 1.00 63.78 73 ALA A CA 1
ATOM 583 C C . ALA A 1 73 ? -28.330 9.523 32.994 1.00 63.78 73 ALA A C 1
ATOM 585 O O . ALA A 1 73 ? -29.314 9.359 32.261 1.00 63.78 73 ALA A O 1
ATOM 586 N N . PRO A 1 74 ? -28.424 9.523 34.336 1.00 65.81 74 PRO A N 1
ATOM 587 C CA . PRO A 1 74 ? -29.703 9.372 35.006 1.00 65.81 74 PRO A CA 1
ATOM 588 C C . PRO A 1 74 ? -30.651 10.409 34.410 1.00 65.81 74 PRO A C 1
ATOM 590 O O . PRO A 1 74 ? -30.336 11.603 34.417 1.00 65.81 74 PRO A O 1
ATOM 593 N N . ARG A 1 75 ? -31.762 9.946 33.817 1.00 56.41 75 ARG A N 1
ATOM 594 C CA . ARG A 1 75 ? -32.810 10.817 33.281 1.00 56.41 75 ARG A CA 1
ATOM 595 C C . ARG A 1 75 ? -33.186 11.793 34.390 1.00 56.41 75 ARG A C 1
ATOM 597 O O . ARG A 1 75 ? -33.816 11.411 35.373 1.00 56.41 75 ARG A O 1
ATOM 604 N N . ARG A 1 76 ? -32.756 13.049 34.250 1.00 56.38 76 ARG A N 1
ATOM 605 C CA . ARG A 1 76 ? -33.224 14.174 35.060 1.00 56.38 76 ARG A CA 1
ATOM 606 C C . ARG A 1 76 ? -34.647 14.507 34.619 1.00 56.38 76 ARG A C 1
ATOM 608 O O . ARG A 1 76 ? -34.889 15.540 34.006 1.00 56.38 76 ARG A O 1
ATOM 615 N N . ASP A 1 77 ? -35.585 13.636 34.965 1.00 65.56 77 ASP A N 1
ATOM 616 C CA . ASP A 1 77 ? -36.996 13.990 35.045 1.00 65.56 77 ASP A CA 1
ATOM 617 C C . ASP A 1 77 ? -37.220 14.680 36.397 1.00 65.56 77 ASP A C 1
ATOM 619 O O . ASP A 1 77 ? -37.693 14.076 37.350 1.00 65.56 77 ASP A O 1
ATOM 623 N N . ALA A 1 78 ? -36.772 15.931 36.508 1.00 54.47 78 ALA A N 1
ATOM 624 C CA . ALA A 1 78 ? -37.273 16.915 37.468 1.00 54.47 78 ALA A CA 1
ATOM 625 C C . ALA A 1 78 ? -36.548 18.240 37.232 1.00 54.47 78 ALA A C 1
ATOM 627 O O . ALA A 1 78 ? -35.368 18.393 37.548 1.00 54.47 78 ALA A O 1
ATOM 628 N N . SER A 1 79 ? -37.266 19.207 36.676 1.00 59.09 79 SER A N 1
ATOM 629 C CA . SER A 1 79 ? -36.887 20.614 36.702 1.00 59.09 79 SER A CA 1
ATOM 630 C C . SER A 1 79 ? -37.213 21.205 38.078 1.00 59.09 79 SER A C 1
ATOM 632 O O . SER A 1 79 ? -38.382 21.206 38.460 1.00 59.09 79 SER A O 1
ATOM 634 N N . PRO A 1 80 ? -36.249 21.816 38.785 1.00 58.06 80 PRO A N 1
ATOM 635 C CA . PRO A 1 80 ? -36.520 22.972 39.616 1.00 58.06 80 PRO A CA 1
ATOM 636 C C . PRO A 1 80 ? -36.162 24.215 38.802 1.00 58.06 80 PRO A C 1
ATOM 638 O O . PRO A 1 80 ? -35.013 24.444 38.425 1.00 58.06 80 PRO A O 1
ATOM 641 N N . SER A 1 81 ? -37.178 25.010 38.502 1.00 58.97 81 SER A N 1
ATOM 642 C CA . SER A 1 81 ? -37.053 26.387 38.039 1.00 58.97 81 SER A CA 1
ATOM 643 C C . SER A 1 81 ? -36.229 27.206 39.039 1.00 58.97 81 SER A C 1
ATOM 645 O O . SER A 1 81 ? -36.699 27.469 40.145 1.00 58.97 81 SER A O 1
ATOM 647 N N . TYR A 1 82 ? -35.026 27.631 38.649 1.00 57.72 82 TYR A N 1
ATOM 648 C CA . TYR A 1 82 ? -34.262 28.651 39.371 1.00 57.72 82 TYR A CA 1
ATOM 649 C C . TYR A 1 82 ? -34.435 30.017 38.689 1.00 57.72 82 TYR A C 1
ATOM 651 O O . TYR A 1 82 ? -34.424 30.085 37.456 1.00 57.72 82 TYR A O 1
ATOM 659 N N . PRO A 1 83 ? -34.605 31.106 39.460 1.00 60.34 83 PRO A N 1
ATOM 660 C CA . PRO A 1 83 ? -34.763 32.444 38.910 1.00 60.34 83 PRO A CA 1
ATOM 661 C C . PRO A 1 83 ? -33.451 32.995 38.335 1.00 60.34 83 PRO A C 1
ATOM 663 O O . PRO A 1 83 ? -32.355 32.714 38.816 1.00 60.34 83 PRO A O 1
ATOM 666 N N . LEU A 1 84 ? -33.610 33.818 37.297 1.00 56.47 84 LEU A N 1
ATOM 667 C CA . LEU A 1 84 ? -32.586 34.634 36.652 1.00 56.47 84 LEU A CA 1
ATOM 668 C C . LEU A 1 84 ? -31.696 35.374 37.666 1.00 56.47 84 LEU A C 1
ATOM 670 O O . LEU A 1 84 ? -32.173 36.277 38.353 1.00 56.47 84 LEU A O 1
ATOM 674 N N . GLN A 1 85 ? -30.390 35.089 37.666 1.00 54.00 85 GLN A N 1
ATOM 675 C CA . GLN A 1 85 ? -29.385 35.982 38.245 1.00 54.00 85 GLN A CA 1
ATOM 676 C C . GLN A 1 85 ? -28.610 36.687 37.125 1.00 54.0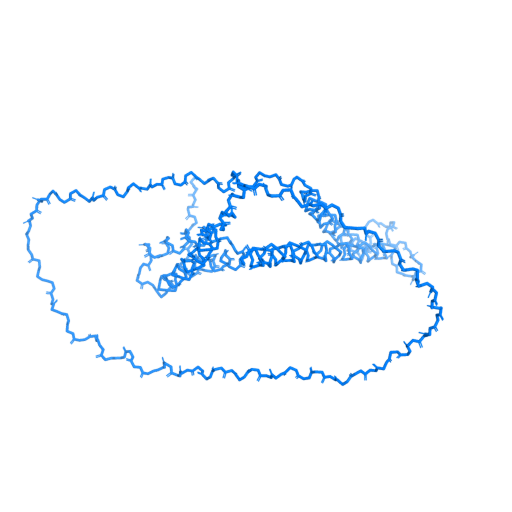0 85 GLN A C 1
ATOM 678 O O . GLN A 1 85 ? -28.098 36.084 36.184 1.00 54.00 85 GLN A O 1
ATOM 683 N N . GLN A 1 86 ? -28.611 38.008 37.235 1.00 54.16 86 GLN A N 1
ATOM 684 C CA . GLN A 1 86 ? -28.166 39.007 36.278 1.00 54.16 86 GLN A CA 1
ATOM 685 C C . GLN A 1 86 ? -26.676 38.928 35.912 1.00 54.16 86 GLN A C 1
ATOM 687 O O . GLN A 1 86 ? -25.793 39.002 36.759 1.00 54.16 86 GLN A O 1
ATOM 692 N N . ARG A 1 87 ? -26.437 38.891 34.598 1.00 50.81 87 ARG A N 1
ATOM 693 C CA . ARG A 1 87 ? -25.562 39.782 33.812 1.00 50.81 87 ARG A CA 1
ATOM 694 C C . ARG A 1 87 ? -24.559 40.640 34.617 1.00 50.81 87 ARG A C 1
ATOM 696 O O . ARG A 1 87 ? -24.932 41.672 35.168 1.00 50.81 87 ARG A O 1
ATOM 703 N N . GLN A 1 88 ? -23.271 40.312 34.522 1.00 51.62 88 GLN A N 1
ATOM 704 C CA . GLN A 1 88 ? -22.174 41.270 34.710 1.00 51.62 88 GLN A CA 1
ATOM 705 C C . GLN A 1 88 ? -21.335 41.357 33.425 1.00 51.62 88 GLN A C 1
ATOM 707 O O . GLN A 1 88 ? -20.839 40.332 32.958 1.00 51.62 88 GLN A O 1
ATOM 712 N N . PRO A 1 89 ? -21.181 42.552 32.829 1.00 61.56 89 PRO A N 1
ATOM 713 C CA . PRO A 1 89 ? -20.205 42.812 31.784 1.00 61.56 89 PRO A CA 1
ATOM 714 C C . PRO A 1 89 ? -18.929 43.401 32.401 1.00 61.56 89 PRO A C 1
ATOM 716 O O . PRO A 1 89 ? -18.984 44.422 33.083 1.00 61.56 89 PRO A O 1
ATOM 719 N N . SER A 1 90 ? -17.769 42.814 32.116 1.00 57.62 90 SER A N 1
ATOM 720 C CA . SER A 1 90 ? -16.485 43.492 32.300 1.00 57.62 90 SER A CA 1
ATOM 721 C C . SER A 1 90 ? -15.682 43.448 31.003 1.00 57.62 90 SER A C 1
ATOM 723 O O . SER A 1 90 ? -15.196 42.426 30.529 1.00 57.62 90 SER A O 1
ATOM 725 N N . SER A 1 91 ? -15.604 44.628 30.407 1.00 63.69 91 SER A N 1
ATOM 726 C CA . SER A 1 91 ? -14.667 45.048 29.379 1.00 63.69 91 SER A CA 1
ATOM 727 C C . SER A 1 91 ? -13.228 45.004 29.897 1.00 63.69 91 SER A C 1
ATOM 729 O O . SER A 1 91 ? -12.937 45.647 30.906 1.00 63.69 91 SER A O 1
ATOM 731 N N . GLN A 1 92 ? -12.306 44.366 29.170 1.00 53.12 92 GLN A N 1
ATOM 732 C CA . GLN A 1 92 ? -10.880 44.675 29.304 1.00 53.12 92 GLN A CA 1
ATOM 733 C C . GLN A 1 92 ? -10.135 44.537 27.966 1.00 53.12 92 GLN A C 1
ATOM 735 O O . GLN A 1 92 ? -9.605 43.499 27.594 1.00 53.12 92 GLN A O 1
ATOM 740 N N . THR A 1 93 ? -10.219 45.622 27.200 1.00 45.25 93 THR A N 1
ATOM 741 C CA . THR A 1 93 ? -9.087 46.451 26.759 1.00 45.25 93 THR A CA 1
ATOM 742 C C . THR A 1 93 ? -7.756 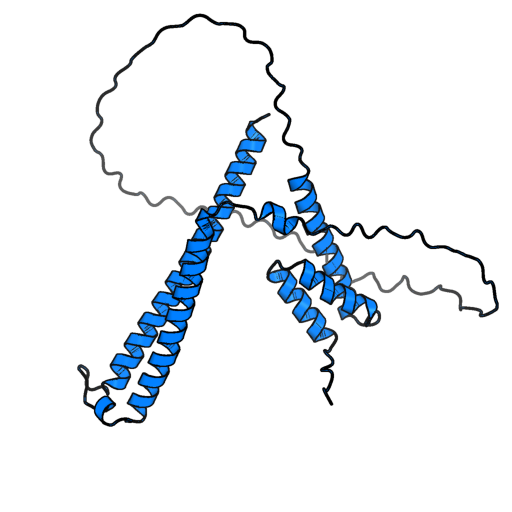45.760 26.422 1.00 45.25 93 THR A C 1
ATOM 744 O O . THR A 1 93 ? -6.982 45.411 27.302 1.00 45.25 93 THR A O 1
ATOM 747 N N . GLY A 1 94 ? -7.472 45.709 25.115 1.00 49.97 94 GLY A N 1
ATOM 748 C CA . GLY A 1 94 ? -6.210 46.074 24.451 1.00 49.97 94 GLY A CA 1
ATOM 749 C C . GLY A 1 94 ? -4.860 45.748 25.106 1.00 49.97 94 GLY A C 1
ATOM 750 O O . GLY A 1 94 ? -4.442 46.408 26.049 1.00 49.97 94 GLY A O 1
ATOM 751 N N . GLY A 1 95 ? -4.091 44.870 24.456 1.00 43.88 95 GLY A N 1
ATOM 752 C CA . GLY A 1 95 ? -2.665 44.660 24.721 1.00 43.88 95 GLY A CA 1
ATOM 753 C C . GLY A 1 95 ? -1.913 44.300 23.443 1.00 43.88 95 GLY A C 1
ATOM 754 O O . GLY A 1 95 ? -1.904 43.155 23.006 1.00 43.88 95 GLY A O 1
ATOM 755 N N . ARG A 1 96 ? -1.322 45.318 22.822 1.00 47.00 96 ARG A N 1
ATOM 756 C CA . ARG A 1 96 ? -0.536 45.289 21.587 1.00 47.00 96 ARG A CA 1
ATOM 757 C C . ARG A 1 96 ? 0.927 44.988 21.943 1.00 47.00 96 ARG A C 1
ATOM 759 O O . ARG A 1 96 ? 1.498 45.720 22.736 1.00 47.00 96 ARG A O 1
ATOM 766 N N . GLY A 1 97 ? 1.525 43.989 21.293 1.00 45.84 97 GLY A N 1
ATOM 767 C CA . GLY A 1 97 ? 2.967 43.915 21.024 1.00 45.84 97 GLY A CA 1
ATOM 768 C C . GLY A 1 97 ? 3.893 43.439 22.151 1.00 45.84 97 GLY A C 1
ATOM 769 O O . GLY A 1 97 ? 4.163 44.166 23.093 1.00 45.84 97 GLY A O 1
ATOM 770 N N . ALA A 1 98 ? 4.507 42.272 21.950 1.00 44.69 98 ALA A N 1
ATOM 771 C CA . ALA A 1 98 ? 5.936 42.068 22.188 1.00 44.69 98 ALA A CA 1
ATOM 772 C C . ALA A 1 98 ? 6.371 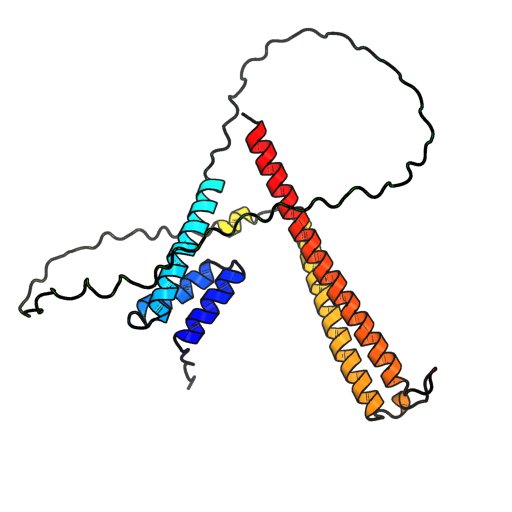40.764 21.509 1.00 44.69 98 ALA A C 1
ATOM 774 O O . ALA A 1 98 ? 5.875 39.683 21.824 1.00 44.69 98 ALA A O 1
ATOM 775 N N . ALA A 1 99 ? 7.299 40.889 20.565 1.00 50.34 99 ALA A N 1
ATOM 776 C CA . ALA A 1 99 ? 8.043 39.780 20.001 1.00 50.34 99 ALA A CA 1
ATOM 777 C C . ALA A 1 99 ? 8.753 39.021 21.133 1.00 50.34 99 ALA A C 1
ATOM 779 O O . ALA A 1 99 ? 9.668 39.550 21.762 1.00 50.34 99 ALA A O 1
ATOM 780 N N . ARG A 1 100 ? 8.331 37.781 21.397 1.00 42.72 100 ARG A N 1
ATOM 781 C CA . ARG A 1 100 ? 9.136 36.828 22.162 1.00 42.72 100 ARG A CA 1
ATOM 782 C C . ARG A 1 100 ? 10.080 36.137 21.195 1.00 42.72 100 ARG A C 1
ATOM 784 O O . ARG A 1 100 ? 9.691 35.254 20.438 1.00 42.72 100 ARG A O 1
ATOM 791 N N . THR A 1 101 ? 11.325 36.583 21.241 1.00 46.62 101 THR A N 1
ATOM 792 C CA . THR A 1 101 ? 12.507 35.799 20.905 1.00 46.62 101 THR A CA 1
ATOM 793 C C . THR A 1 101 ? 12.354 34.384 21.462 1.00 46.62 101 THR A C 1
ATOM 795 O O . THR A 1 101 ? 12.234 34.179 22.670 1.00 46.62 101 THR A O 1
ATOM 798 N N . ALA A 1 102 ? 12.305 33.406 20.558 1.00 47.09 102 ALA A N 1
ATOM 799 C CA . ALA A 1 102 ? 12.319 31.994 20.892 1.00 47.09 102 ALA A CA 1
ATOM 800 C C . ALA A 1 102 ? 13.674 31.656 21.524 1.00 47.09 102 ALA A C 1
ATOM 802 O O . ALA A 1 102 ? 14.708 31.618 20.859 1.00 47.09 102 ALA A O 1
ATOM 803 N N . GLN A 1 103 ? 13.656 31.461 22.836 1.00 54.00 103 GLN A N 1
ATOM 804 C CA . GLN A 1 103 ? 14.763 30.932 23.610 1.00 54.00 103 GLN A CA 1
ATOM 805 C C . GLN A 1 103 ? 14.801 29.405 23.403 1.00 54.00 103 GLN A C 1
ATOM 807 O O . GLN A 1 103 ? 13.774 28.754 23.610 1.00 54.00 103 GLN A O 1
ATOM 812 N N . PRO A 1 104 ? 15.928 28.809 22.974 1.00 52.72 104 PRO A N 1
ATOM 813 C CA . PRO A 1 104 ? 16.043 27.362 22.845 1.00 52.72 104 PRO A CA 1
ATOM 814 C C . PRO A 1 104 ? 16.101 26.747 24.248 1.00 52.72 104 PRO A C 1
ATOM 816 O O . PRO A 1 104 ? 17.081 26.906 24.973 1.00 52.72 104 PRO A O 1
ATOM 819 N N . GLY A 1 105 ? 15.014 26.092 24.653 1.00 51.00 105 GLY A N 1
ATOM 820 C CA . GLY A 1 105 ? 14.954 25.336 25.900 1.00 51.00 105 GLY A CA 1
ATOM 821 C C . GLY A 1 105 ? 15.836 24.078 25.845 1.00 51.00 105 GLY A C 1
ATOM 822 O O . GLY A 1 105 ? 16.044 23.521 24.763 1.00 51.00 105 GLY A O 1
ATOM 823 N N . PRO A 1 106 ? 16.366 23.622 26.994 1.00 56.44 106 PRO A N 1
ATOM 824 C CA . PRO A 1 106 ? 17.202 22.431 27.073 1.00 56.44 106 PRO A CA 1
ATOM 825 C C . PRO A 1 106 ? 16.417 21.185 26.649 1.00 56.44 106 PRO A C 1
ATOM 827 O O . PRO A 1 106 ? 15.252 21.009 27.014 1.00 56.44 106 PRO A O 1
ATOM 830 N N . ARG A 1 107 ? 17.084 20.322 25.871 1.00 46.25 107 ARG A N 1
ATOM 831 C CA . ARG A 1 107 ? 16.616 18.987 25.484 1.00 46.25 107 ARG A CA 1
ATOM 832 C C . ARG A 1 107 ? 16.027 18.276 26.703 1.00 46.25 107 ARG A C 1
ATOM 834 O O . ARG A 1 107 ? 16.747 17.978 27.649 1.00 46.25 107 ARG A O 1
ATOM 841 N N . HIS A 1 108 ? 14.730 17.985 26.655 1.00 52.50 108 HIS A N 1
ATOM 842 C CA . HIS A 1 108 ? 14.158 16.907 27.448 1.00 52.50 108 HIS A CA 1
ATOM 843 C C . HIS A 1 108 ? 14.778 15.601 26.945 1.00 52.50 108 HIS A C 1
ATOM 845 O O . HIS A 1 108 ? 14.365 15.049 25.924 1.00 52.50 108 HIS A O 1
ATOM 851 N N . GLU A 1 109 ? 15.819 15.146 27.635 1.00 45.00 109 GLU A N 1
ATOM 852 C CA . GLU A 1 109 ? 16.192 13.740 27.644 1.00 45.00 109 GLU A CA 1
ATOM 853 C C . GLU A 1 109 ? 15.005 12.981 28.229 1.00 45.00 109 GLU A C 1
ATOM 855 O O . GLU A 1 109 ? 14.690 13.080 29.414 1.00 45.00 109 GLU A O 1
ATOM 860 N N . TRP A 1 110 ? 14.287 12.272 27.363 1.00 56.53 110 TRP A N 1
ATOM 861 C CA . TRP A 1 110 ? 13.353 11.259 27.816 1.00 56.53 110 TRP A CA 1
ATOM 862 C C . TRP A 1 110 ? 14.139 10.251 28.660 1.00 56.53 110 TRP A C 1
ATOM 864 O O . TRP A 1 110 ? 15.159 9.749 28.178 1.00 56.53 110 TRP A O 1
ATOM 874 N N . PRO A 1 111 ? 13.703 9.937 29.891 1.00 52.38 111 PRO A N 1
ATOM 875 C CA . PRO A 1 111 ? 14.301 8.848 30.637 1.00 52.38 111 PRO A CA 1
ATOM 876 C C . PRO A 1 111 ? 14.145 7.582 29.796 1.00 52.38 111 PRO A C 1
ATOM 878 O O . PRO A 1 111 ? 13.030 7.175 29.466 1.00 52.38 111 PRO A O 1
ATOM 881 N N . GLN A 1 112 ? 15.277 6.993 29.406 1.00 55.03 112 GLN A N 1
ATOM 882 C CA . GLN A 1 112 ? 15.326 5.637 28.881 1.00 55.03 112 GLN A CA 1
ATOM 883 C C . GLN A 1 112 ? 14.646 4.749 29.916 1.00 55.03 112 GLN A C 1
ATOM 885 O O . GLN A 1 112 ? 15.202 4.473 30.978 1.00 55.03 112 GLN A O 1
ATOM 890 N N . ALA A 1 113 ? 13.406 4.357 29.626 1.00 49.41 113 ALA A N 1
ATOM 891 C CA . ALA A 1 113 ? 12.735 3.315 30.367 1.00 49.41 113 ALA A CA 1
ATOM 892 C C . ALA A 1 113 ? 13.660 2.100 30.322 1.00 49.41 113 ALA A C 1
ATOM 894 O O . ALA A 1 113 ? 13.986 1.599 29.242 1.00 49.41 113 ALA A O 1
ATOM 895 N N . ALA A 1 114 ? 14.128 1.700 31.503 1.00 50.72 114 ALA A N 1
ATOM 896 C CA . ALA A 1 114 ? 14.860 0.473 31.713 1.00 50.72 114 ALA A CA 1
ATOM 897 C C . ALA A 1 114 ? 14.151 -0.635 30.933 1.00 50.72 114 ALA A C 1
ATOM 899 O O . ALA A 1 114 ? 12.970 -0.913 31.158 1.00 50.72 114 ALA A O 1
ATOM 900 N N . GLN A 1 115 ? 14.862 -1.210 29.964 1.00 49.62 115 GLN A N 1
ATOM 901 C CA . GLN A 1 115 ? 14.419 -2.429 29.314 1.00 49.62 115 GLN A CA 1
ATOM 902 C C . GLN A 1 115 ? 14.183 -3.445 30.436 1.00 49.62 115 GLN A C 1
ATOM 904 O O . GLN A 1 115 ? 15.112 -3.681 31.211 1.00 49.62 115 GLN A O 1
ATOM 909 N N . PRO A 1 116 ? 12.977 -4.018 30.580 1.00 51.03 116 PRO A N 1
ATOM 910 C CA . PRO A 1 116 ? 12.804 -5.132 31.491 1.00 51.03 116 PRO A CA 1
ATOM 911 C C . PRO A 1 116 ? 13.750 -6.230 31.011 1.00 51.03 116 PRO A C 1
ATOM 913 O O . PRO A 1 116 ? 13.649 -6.682 29.866 1.00 51.03 116 PRO A O 1
ATOM 916 N N . GLU A 1 117 ? 14.706 -6.597 31.867 1.00 44.38 117 GLU A N 1
ATOM 917 C CA . GLU A 1 117 ? 15.531 -7.784 31.698 1.00 44.38 117 GLU A CA 1
ATOM 918 C C . GLU A 1 117 ? 14.606 -8.923 31.283 1.00 44.38 117 GLU A C 1
ATOM 920 O O . GLU A 1 117 ? 13.721 -9.340 32.032 1.00 44.38 117 GLU A O 1
ATOM 925 N N . ARG A 1 118 ? 14.760 -9.388 30.043 1.00 39.28 118 ARG A N 1
ATOM 926 C CA . ARG A 1 118 ? 14.103 -10.609 29.602 1.00 39.28 118 ARG A CA 1
ATOM 927 C C . ARG A 1 118 ? 14.670 -11.722 30.480 1.00 39.28 118 ARG A C 1
ATOM 929 O O . ARG A 1 118 ? 15.875 -11.969 30.390 1.00 39.28 118 ARG A O 1
ATOM 936 N N . PRO A 1 119 ? 13.866 -12.400 31.316 1.00 54.75 119 PRO A N 1
ATOM 937 C CA . PRO A 1 119 ? 14.357 -13.576 32.003 1.00 54.75 119 PRO A CA 1
ATOM 938 C C . PRO A 1 119 ? 14.765 -14.582 30.926 1.00 54.75 119 PRO A C 1
ATOM 940 O O . PRO A 1 119 ? 13.969 -14.928 30.050 1.00 54.75 119 PRO A O 1
ATOM 943 N N . ASN A 1 120 ? 16.032 -14.994 30.964 1.00 52.72 120 ASN A N 1
ATOM 944 C CA . ASN A 1 120 ? 16.584 -16.075 30.159 1.00 52.72 120 ASN A CA 1
ATOM 945 C C . ASN A 1 120 ? 15.794 -17.362 30.442 1.00 52.72 120 ASN A C 1
ATOM 947 O O . ASN A 1 120 ? 16.174 -18.176 31.278 1.00 52.72 120 ASN A O 1
ATOM 951 N N . LEU A 1 121 ? 14.684 -17.557 29.731 1.00 52.97 121 LEU A N 1
ATOM 952 C CA . LEU A 1 121 ? 13.868 -18.768 29.757 1.00 52.97 121 LEU A CA 1
ATOM 953 C C . LEU A 1 121 ? 14.434 -19.808 28.770 1.00 52.97 121 LEU A C 1
ATOM 955 O O . LEU A 1 121 ? 13.708 -20.401 27.981 1.00 52.97 121 LEU A O 1
ATOM 959 N N . ALA A 1 122 ? 15.758 -19.987 28.776 1.00 47.44 122 ALA A N 1
ATOM 960 C CA . ALA A 1 122 ? 16.483 -20.865 27.854 1.00 47.44 122 ALA A CA 1
ATOM 961 C C . ALA A 1 122 ? 16.920 -22.197 28.492 1.00 47.44 122 ALA A C 1
ATOM 963 O O . ALA A 1 122 ? 17.738 -22.913 27.924 1.00 47.44 122 ALA A O 1
ATOM 964 N N . GLY A 1 123 ? 16.385 -22.575 29.655 1.00 49.09 123 GLY A N 1
ATOM 965 C CA . GLY A 1 123 ? 16.812 -23.816 30.298 1.00 49.09 123 GLY A CA 1
ATOM 966 C C . GLY A 1 123 ? 15.849 -24.342 31.341 1.00 49.09 123 GLY A C 1
ATOM 967 O O . GLY A 1 123 ? 16.176 -24.282 32.516 1.00 49.09 123 GLY A O 1
ATOM 968 N N . ASN A 1 124 ? 14.674 -24.852 30.939 1.00 48.28 124 ASN A N 1
ATOM 969 C CA . ASN A 1 124 ? 13.976 -25.833 31.789 1.00 48.28 124 ASN A CA 1
ATOM 970 C C . ASN A 1 124 ? 12.852 -26.676 31.149 1.00 48.28 124 ASN A C 1
ATOM 972 O O . ASN A 1 124 ? 12.005 -27.194 31.869 1.00 48.28 124 ASN A O 1
ATOM 976 N N . ILE A 1 125 ? 12.818 -26.871 29.825 1.00 50.59 125 ILE A N 1
ATOM 977 C CA . ILE A 1 125 ? 11.766 -27.700 29.183 1.00 50.59 125 ILE A CA 1
ATOM 978 C C . ILE A 1 125 ? 12.258 -29.132 28.862 1.00 50.59 125 ILE A C 1
ATOM 980 O O . ILE A 1 125 ? 11.581 -29.901 28.191 1.00 50.59 125 ILE A O 1
ATOM 984 N N . ALA A 1 126 ? 13.430 -29.540 29.361 1.00 50.25 126 ALA A N 1
ATOM 985 C CA . ALA A 1 126 ? 14.031 -30.831 29.008 1.00 50.25 126 ALA A CA 1
ATOM 986 C C . ALA A 1 126 ? 13.600 -32.035 29.879 1.00 50.25 126 ALA A C 1
ATOM 988 O O . ALA A 1 126 ? 13.992 -33.152 29.557 1.00 50.25 126 ALA A O 1
ATOM 989 N N . SER A 1 127 ? 12.784 -31.870 30.932 1.00 50.69 127 SER A N 1
ATOM 990 C CA . SER A 1 127 ? 12.619 -32.944 31.942 1.00 50.69 127 SER A CA 1
ATOM 991 C C . SER A 1 127 ? 11.187 -33.413 32.240 1.00 50.69 127 SER A C 1
ATOM 993 O O . SER A 1 127 ? 10.993 -34.163 33.189 1.00 50.69 127 SER A O 1
ATOM 995 N N . ALA A 1 128 ? 10.176 -33.046 31.444 1.00 46.84 128 ALA A N 1
ATOM 996 C CA . ALA A 1 128 ? 8.778 -33.435 31.706 1.00 46.84 128 ALA A CA 1
ATOM 997 C C . ALA A 1 128 ? 8.157 -34.350 30.627 1.00 46.84 128 ALA A C 1
ATOM 999 O O . ALA A 1 128 ? 6.968 -34.241 30.338 1.00 46.84 128 ALA A O 1
ATOM 1000 N N . ARG A 1 129 ? 8.943 -35.240 29.994 1.00 48.41 129 ARG A N 1
ATOM 1001 C CA . ARG A 1 129 ? 8.468 -36.084 28.873 1.00 48.41 129 ARG A CA 1
ATOM 1002 C C . ARG A 1 129 ? 8.727 -37.591 29.007 1.00 48.41 129 ARG A C 1
ATOM 1004 O O . ARG A 1 129 ? 8.892 -38.273 28.002 1.00 48.41 129 ARG A O 1
ATOM 1011 N N . SER A 1 130 ? 8.723 -38.136 30.220 1.00 49.66 130 SER A N 1
ATOM 1012 C CA . SER A 1 130 ? 8.910 -39.579 30.440 1.00 49.66 130 SER A CA 1
ATOM 1013 C C . SER A 1 130 ? 7.928 -40.143 31.464 1.00 49.66 130 SER A C 1
ATOM 1015 O O . SER A 1 130 ? 8.302 -40.442 32.594 1.00 49.66 130 SER A O 1
ATOM 1017 N N . SER A 1 131 ? 6.655 -40.256 31.073 1.00 48.25 131 SER A N 1
ATOM 1018 C CA . SER A 1 131 ? 5.702 -41.268 31.578 1.00 48.25 131 SER A CA 1
ATOM 1019 C C . SER A 1 131 ? 4.326 -41.091 30.919 1.00 48.25 131 SER A C 1
ATOM 1021 O O . SER A 1 131 ? 3.384 -40.606 31.534 1.00 48.25 131 SER A O 1
ATOM 1023 N N . LEU A 1 132 ? 4.193 -41.492 29.650 1.00 52.53 132 LEU A N 1
ATOM 1024 C CA . LEU A 1 132 ? 2.888 -41.906 29.127 1.00 52.53 132 LEU A CA 1
ATOM 1025 C C . LEU A 1 132 ? 2.924 -43.419 28.861 1.00 52.53 132 LEU A C 1
ATOM 1027 O O . LEU A 1 132 ? 3.838 -43.874 28.168 1.00 52.53 132 LEU A O 1
ATOM 1031 N N . PRO A 1 133 ? 1.978 -44.196 29.418 1.00 53.44 133 PRO A N 1
ATOM 1032 C CA . PRO A 1 133 ? 1.825 -45.613 29.117 1.00 53.44 133 PRO A CA 1
ATOM 1033 C C . PRO A 1 133 ? 1.312 -45.808 27.682 1.00 53.44 133 PRO A C 1
ATOM 1035 O O . PRO A 1 133 ? 0.567 -44.985 27.151 1.00 53.44 133 PRO A O 1
ATOM 1038 N N . ALA A 1 134 ? 1.765 -46.892 27.056 1.00 55.91 134 ALA A N 1
ATOM 1039 C CA . ALA A 1 134 ? 1.461 -47.263 25.679 1.00 55.91 134 ALA A CA 1
ATOM 1040 C C . ALA A 1 134 ? -0.052 -47.456 25.432 1.00 55.91 134 ALA A C 1
ATOM 1042 O O . ALA A 1 134 ? -0.755 -47.915 26.336 1.00 55.91 134 ALA A O 1
ATOM 1043 N N . PRO A 1 135 ? -0.555 -47.161 24.218 1.00 57.53 135 PRO A N 1
ATOM 1044 C CA . PRO A 1 135 ? -1.938 -47.430 23.859 1.00 57.53 135 PRO A CA 1
ATOM 1045 C C . PRO A 1 135 ? -2.122 -48.928 23.599 1.00 57.53 135 PRO A C 1
ATOM 1047 O O . PRO A 1 135 ? -1.523 -49.497 22.687 1.00 57.53 135 PRO A O 1
ATOM 1050 N N . VAL A 1 136 ? -2.959 -49.553 24.422 1.00 56.44 136 VAL A N 1
ATOM 1051 C CA . VAL A 1 136 ? -3.572 -50.851 24.144 1.00 56.44 136 VAL A CA 1
ATOM 1052 C C . VAL A 1 136 ? -4.812 -50.556 23.301 1.00 56.44 136 VAL A C 1
ATOM 1054 O O . VAL A 1 136 ? -5.701 -49.828 23.740 1.00 56.44 136 VAL A O 1
ATOM 1057 N N . HIS A 1 137 ? -4.814 -51.048 22.063 1.00 57.03 137 HIS A N 1
ATOM 1058 C CA . HIS A 1 137 ? -6.047 -51.278 21.319 1.00 57.03 137 HIS A CA 1
ATOM 1059 C C . HIS A 1 137 ? -6.895 -52.274 22.106 1.00 57.03 137 HIS A C 1
ATOM 1061 O O . HIS A 1 137 ? -6.329 -53.225 22.628 1.00 57.03 137 HIS A O 1
ATOM 1067 N N . ASP A 1 138 ? -8.197 -52.029 22.229 1.00 49.12 138 ASP A N 1
ATOM 1068 C CA . ASP A 1 138 ? -9.221 -52.963 21.751 1.00 49.12 138 ASP A CA 1
ATOM 1069 C C . ASP A 1 138 ? -10.631 -52.387 21.984 1.00 49.12 138 ASP A C 1
ATOM 1071 O O . ASP A 1 138 ? -10.931 -51.808 23.028 1.00 49.12 138 ASP A O 1
ATOM 1075 N N . ASP A 1 139 ? -11.431 -52.556 20.933 1.00 48.31 139 ASP A N 1
ATOM 1076 C CA . ASP A 1 139 ? -12.878 -52.746 20.864 1.00 48.31 139 ASP A CA 1
ATOM 1077 C C . ASP A 1 139 ? -13.894 -51.630 21.177 1.00 48.31 139 ASP A C 1
ATOM 1079 O O . ASP A 1 139 ? -13.948 -51.015 22.238 1.00 48.31 139 ASP A O 1
ATOM 1083 N N . GLU A 1 140 ? -14.727 -51.437 20.143 1.00 55.28 140 GLU A N 1
ATOM 1084 C CA . GLU A 1 140 ? -16.182 -51.265 20.152 1.00 55.28 140 GLU A CA 1
ATOM 1085 C C . GLU A 1 140 ? -16.808 -50.569 21.362 1.00 55.28 140 GLU A C 1
ATOM 1087 O O . GLU A 1 140 ? -16.884 -51.128 22.448 1.00 55.28 140 GLU A O 1
ATOM 1092 N N . LEU A 1 141 ? -17.406 -49.401 21.108 1.00 51.31 141 LEU A N 1
ATOM 1093 C CA . LEU A 1 141 ? -18.770 -49.088 21.541 1.00 51.31 141 LEU A CA 1
ATOM 1094 C C . LEU A 1 141 ? -19.262 -47.854 20.771 1.00 51.31 141 LEU A C 1
ATOM 1096 O O . LEU A 1 141 ? -18.866 -46.715 21.023 1.00 51.31 141 LEU A O 1
ATOM 1100 N N . GLU A 1 142 ? -20.118 -48.125 19.787 1.00 54.50 142 GLU A N 1
ATOM 1101 C CA . GLU A 1 142 ? -21.130 -47.195 19.301 1.00 54.50 142 GLU A CA 1
ATOM 1102 C C . GLU A 1 142 ? -21.978 -46.731 20.495 1.00 54.50 142 GLU A C 1
ATOM 1104 O O . GLU A 1 142 ? -22.756 -47.518 21.024 1.00 54.50 142 GLU A O 1
ATOM 1109 N N . ASP A 1 143 ? -21.853 -45.474 20.930 1.00 48.53 143 ASP A N 1
ATOM 1110 C CA . ASP A 1 143 ? -22.908 -44.841 21.731 1.00 48.53 143 ASP A CA 1
ATOM 1111 C C . ASP A 1 143 ? -22.880 -43.304 21.603 1.00 48.53 143 ASP A C 1
ATOM 1113 O O . ASP A 1 143 ? -22.068 -42.593 22.195 1.00 48.53 143 ASP A O 1
ATOM 1117 N N . ASP A 1 144 ? -23.728 -42.811 20.701 1.00 51.47 144 ASP A N 1
ATOM 1118 C CA . ASP A 1 144 ? -24.609 -41.640 20.828 1.00 51.47 144 ASP A CA 1
ATOM 1119 C C . ASP A 1 144 ? -24.152 -40.378 21.607 1.00 51.47 144 ASP A C 1
ATOM 1121 O O . ASP A 1 144 ? -24.952 -39.664 22.219 1.00 51.47 144 ASP A O 1
ATOM 1125 N N . ALA A 1 145 ? -22.884 -39.978 21.509 1.00 52.16 145 ALA A N 1
ATOM 1126 C CA . ALA A 1 145 ? -22.444 -38.651 21.943 1.00 52.16 145 ALA A CA 1
ATOM 1127 C C . ALA A 1 145 ? -22.783 -37.587 20.882 1.00 52.16 145 ALA A C 1
ATOM 1129 O O . ALA A 1 145 ? -21.920 -37.084 20.156 1.00 52.16 145 ALA A O 1
ATOM 1130 N N . ARG A 1 146 ? -24.068 -37.213 20.807 1.00 49.50 146 ARG A N 1
ATOM 1131 C CA . ARG A 1 146 ? -24.527 -35.971 20.164 1.00 49.50 146 ARG A CA 1
ATOM 1132 C C . ARG A 1 146 ? -23.772 -34.792 20.771 1.00 49.50 146 ARG A C 1
ATOM 1134 O O . ARG A 1 146 ? -24.156 -34.259 21.811 1.00 49.50 146 ARG A O 1
ATOM 1141 N N . LEU A 1 147 ? -22.700 -34.382 20.099 1.00 55.16 147 LEU A N 1
ATOM 1142 C CA . LEU A 1 147 ? -21.985 -33.159 20.420 1.00 55.16 147 LEU A CA 1
ATOM 1143 C C . LEU A 1 147 ? -22.993 -32.001 20.436 1.00 55.16 147 LEU A C 1
ATOM 1145 O O . LEU A 1 147 ? -23.833 -31.913 19.528 1.00 55.16 147 LEU A O 1
ATOM 1149 N N . PRO A 1 148 ? -22.945 -31.120 21.452 1.00 44.53 148 PRO A N 1
ATOM 1150 C CA . PRO A 1 148 ? -23.781 -29.939 21.476 1.00 44.53 148 PRO A CA 1
ATOM 1151 C C . PRO A 1 148 ? -23.483 -29.184 20.192 1.00 44.53 148 PRO A C 1
ATOM 1153 O O . PRO A 1 148 ? -22.351 -28.771 19.940 1.00 44.53 148 PRO A O 1
ATOM 1156 N N . ARG A 1 149 ? -24.510 -29.066 19.350 1.00 44.25 149 ARG A N 1
ATOM 1157 C CA . ARG A 1 149 ? -24.511 -28.213 18.175 1.00 44.25 149 ARG A CA 1
ATOM 1158 C C . ARG A 1 149 ? -24.267 -26.812 18.721 1.00 44.25 149 ARG A C 1
ATOM 1160 O O . ARG A 1 149 ? -25.211 -26.141 19.133 1.00 44.25 149 ARG A O 1
ATOM 1167 N N . LEU A 1 150 ? -22.993 -26.422 18.813 1.00 43.81 150 LEU A N 1
ATOM 1168 C CA . LEU A 1 150 ? -22.575 -25.040 18.922 1.00 43.81 150 LEU A CA 1
ATOM 1169 C C . LEU A 1 150 ? -23.333 -24.391 17.786 1.00 43.81 150 LEU A C 1
ATOM 1171 O O . LEU A 1 150 ? -23.056 -24.629 16.610 1.00 43.81 150 LEU A O 1
ATOM 1175 N N . VAL A 1 151 ? -24.396 -23.686 18.159 1.00 44.81 151 VAL A N 1
ATOM 1176 C CA . VAL A 1 151 ? -24.992 -22.673 17.326 1.00 44.81 151 VAL A CA 1
ATOM 1177 C C . VAL A 1 151 ? -23.796 -21.784 17.056 1.00 44.81 151 VAL A C 1
ATOM 1179 O O . VAL A 1 151 ? -23.434 -20.955 17.887 1.00 44.81 151 VAL A O 1
ATOM 1182 N N . ALA A 1 152 ? -23.113 -22.041 15.936 1.00 43.22 152 ALA A N 1
ATOM 1183 C CA . ALA A 1 152 ? -22.436 -21.020 15.192 1.00 43.22 152 ALA A CA 1
ATOM 1184 C C . ALA A 1 152 ? -23.535 -19.984 15.069 1.00 43.22 152 ALA A C 1
ATOM 1186 O O . ALA A 1 152 ? -24.448 -20.098 14.247 1.00 43.22 152 ALA A O 1
ATOM 1187 N N . ARG A 1 153 ? -23.540 -19.052 16.027 1.00 41.56 153 ARG A N 1
ATOM 1188 C CA . ARG A 1 153 ? -24.149 -17.767 15.846 1.00 41.56 153 ARG A CA 1
ATOM 1189 C C . ARG A 1 153 ? -23.420 -17.348 14.597 1.00 41.56 153 ARG A C 1
ATOM 1191 O O . ARG A 1 153 ? -22.244 -17.005 14.652 1.00 41.56 153 ARG A O 1
ATOM 1198 N N . ALA A 1 154 ? -24.081 -17.544 13.462 1.00 44.09 154 ALA A N 1
ATOM 1199 C CA . ALA A 1 154 ? -23.870 -16.733 12.306 1.00 44.09 154 ALA A CA 1
ATOM 1200 C C . ALA A 1 154 ? -24.065 -15.336 12.882 1.00 44.09 154 ALA A C 1
ATOM 1202 O O . ALA A 1 154 ? -25.181 -14.825 12.971 1.00 44.09 154 ALA A O 1
ATOM 1203 N N . GLY A 1 155 ? -22.976 -14.793 13.433 1.00 43.59 155 GLY A N 1
ATOM 1204 C CA . GLY A 1 155 ? -22.711 -13.387 13.483 1.00 43.59 155 GLY A CA 1
ATOM 1205 C C . GLY A 1 155 ? -22.731 -13.036 12.023 1.00 43.59 155 GLY A C 1
ATOM 1206 O O . GLY A 1 155 ? -21.719 -13.080 11.336 1.00 43.59 155 GLY A O 1
ATOM 1207 N N . ARG A 1 156 ? -23.960 -12.841 11.539 1.00 39.28 156 ARG A N 1
ATOM 1208 C CA . ARG A 1 156 ? -24.281 -11.839 10.563 1.00 39.28 156 ARG A CA 1
ATOM 1209 C C . ARG A 1 156 ? -23.371 -10.687 10.946 1.00 39.28 156 ARG A C 1
ATOM 1211 O O . ARG A 1 156 ? -23.454 -10.163 12.056 1.00 39.28 156 ARG A O 1
ATOM 1218 N N . SER A 1 157 ? -22.347 -10.531 10.128 1.00 46.50 157 SER A N 1
ATOM 1219 C CA . SER A 1 157 ? -21.348 -9.498 10.225 1.00 46.50 157 SER A CA 1
ATOM 1220 C C . SER A 1 157 ? -22.088 -8.187 10.009 1.00 46.50 157 SER A C 1
ATOM 1222 O O . SER A 1 157 ? -22.080 -7.623 8.922 1.00 46.50 157 SER A O 1
ATOM 1224 N N . ASP A 1 158 ? -22.748 -7.712 11.061 1.00 42.44 158 ASP A N 1
ATOM 1225 C CA . ASP A 1 158 ? -23.305 -6.366 11.155 1.00 42.44 158 ASP A CA 1
ATOM 1226 C C . ASP A 1 158 ? -22.154 -5.342 11.349 1.00 42.44 158 ASP A C 1
ATOM 1228 O O . ASP A 1 158 ? -22.365 -4.191 11.716 1.00 42.44 158 ASP A O 1
ATOM 1232 N N . GLU A 1 159 ? -20.906 -5.734 11.054 1.00 47.34 159 GLU A N 1
ATOM 1233 C CA . GLU A 1 159 ? -19.773 -4.829 10.835 1.00 47.34 159 GLU A CA 1
ATOM 1234 C C . GLU A 1 159 ? -19.898 -4.057 9.510 1.00 47.34 159 GLU A C 1
ATOM 1236 O O . GLU A 1 159 ? -19.322 -2.977 9.376 1.00 47.34 159 GLU A O 1
ATOM 1241 N N . ASP A 1 160 ? -20.758 -4.503 8.585 1.00 47.81 160 ASP A N 1
ATOM 1242 C CA . ASP A 1 160 ? -21.230 -3.658 7.478 1.00 47.81 160 ASP A CA 1
ATOM 1243 C C . ASP A 1 160 ? -22.348 -2.678 7.915 1.00 47.81 160 ASP A C 1
ATOM 1245 O O . ASP A 1 160 ? -22.636 -1.704 7.209 1.00 47.81 160 ASP A O 1
ATOM 1249 N N . GLU A 1 161 ? -22.961 -2.875 9.093 1.00 43.56 161 GLU A N 1
ATOM 1250 C CA . GLU A 1 161 ? -24.087 -2.060 9.585 1.00 43.56 161 GLU A CA 1
ATOM 1251 C C . GLU A 1 161 ? -23.640 -0.868 10.452 1.00 43.56 161 GLU A C 1
ATOM 1253 O O . GLU A 1 161 ? -24.344 0.138 10.506 1.00 43.56 161 GLU A O 1
ATOM 1258 N N . TYR A 1 162 ? -22.417 -0.877 10.999 1.00 47.62 162 TYR A N 1
ATOM 1259 C CA . TYR A 1 162 ? -21.800 0.314 11.618 1.00 47.62 162 TYR A CA 1
ATOM 1260 C C . TYR A 1 162 ? -20.769 1.031 10.731 1.00 47.62 162 TYR A C 1
ATOM 1262 O O . TYR A 1 162 ? -20.341 2.139 11.051 1.00 47.62 162 TYR A O 1
ATOM 1270 N N . ALA A 1 163 ? -20.479 0.503 9.537 1.00 46.66 163 ALA A N 1
ATOM 1271 C CA . ALA A 1 163 ? -19.911 1.290 8.437 1.00 46.66 163 ALA A CA 1
ATOM 1272 C C . ALA A 1 163 ? -20.952 2.232 7.777 1.00 46.66 163 ALA A C 1
ATOM 1274 O O . ALA A 1 163 ? -20.662 2.889 6.765 1.00 46.66 163 ALA A O 1
ATOM 1275 N N . HIS A 1 164 ? -22.162 2.331 8.347 1.00 44.75 164 HIS A N 1
ATOM 1276 C CA . HIS A 1 164 ? -23.151 3.350 8.012 1.00 44.75 164 HIS A CA 1
ATOM 1277 C C . HIS A 1 164 ? -22.756 4.721 8.579 1.00 44.75 164 HIS A C 1
ATOM 1279 O O . HIS A 1 164 ? -23.175 5.154 9.646 1.00 44.75 164 HIS A O 1
ATOM 1285 N N . GLY A 1 165 ? -22.018 5.458 7.751 1.00 46.53 165 GLY A N 1
ATOM 1286 C CA . GLY A 1 165 ? -22.426 6.826 7.454 1.00 46.53 165 GLY A CA 1
ATOM 1287 C C . GLY A 1 165 ? -21.889 7.924 8.363 1.00 46.53 165 GLY A C 1
ATOM 1288 O O . GLY A 1 165 ? -22.662 8.721 8.880 1.00 46.53 165 GLY A O 1
ATOM 1289 N N . VAL A 1 166 ? -20.571 8.122 8.361 1.00 51.56 166 VAL A N 1
ATOM 1290 C CA . VAL A 1 166 ? -20.078 9.497 8.179 1.00 51.56 166 VAL A CA 1
ATOM 1291 C C . VAL A 1 166 ? -19.590 9.607 6.730 1.00 51.56 166 VAL A C 1
ATOM 1293 O O . VAL A 1 166 ? -18.450 9.249 6.428 1.00 51.56 166 VAL A O 1
ATOM 1296 N N . PRO A 1 167 ? -20.460 9.999 5.776 1.00 56.72 167 PRO A N 1
ATOM 1297 C CA . PRO A 1 167 ? -20.137 10.013 4.344 1.00 56.72 167 PRO A CA 1
ATOM 1298 C C . PRO A 1 167 ? -18.967 10.943 3.971 1.00 56.72 167 PRO A C 1
ATOM 1300 O O . PRO A 1 167 ? -18.444 10.860 2.860 1.00 56.72 167 PRO A O 1
ATOM 1303 N N . GLU A 1 168 ? -18.504 11.789 4.889 1.00 62.25 168 GLU A N 1
ATOM 1304 C CA . GLU A 1 168 ? -17.576 12.881 4.594 1.00 62.25 168 GLU A CA 1
ATOM 1305 C C . GLU A 1 168 ? -16.115 12.460 4.360 1.00 62.25 168 GLU A C 1
ATOM 1307 O O . GLU A 1 168 ? -15.364 13.229 3.766 1.00 62.25 168 GLU A O 1
ATOM 1312 N N . TYR A 1 169 ? -15.696 11.239 4.718 1.00 67.94 169 TYR A N 1
ATOM 1313 C CA . TYR A 1 169 ? -14.285 10.826 4.564 1.00 67.94 169 TYR A CA 1
ATOM 1314 C C . TYR A 1 169 ? -13.979 9.906 3.375 1.00 67.94 169 TYR A C 1
ATOM 1316 O O . TYR A 1 169 ? -12.810 9.646 3.068 1.00 67.94 169 TYR A O 1
ATOM 1324 N N . ARG A 1 170 ? -14.998 9.449 2.635 1.00 76.56 170 ARG A N 1
ATOM 1325 C CA . ARG A 1 170 ? -14.782 8.574 1.465 1.00 76.56 170 ARG A CA 1
ATOM 1326 C C . ARG A 1 170 ? -14.062 9.298 0.326 1.00 76.56 170 ARG A C 1
ATOM 1328 O O . ARG A 1 170 ? -13.208 8.709 -0.334 1.00 76.56 170 ARG A O 1
ATOM 1335 N N . ILE A 1 171 ? -14.360 10.586 0.143 1.00 83.12 171 ILE A N 1
ATOM 1336 C CA . ILE A 1 171 ? -13.777 11.409 -0.924 1.00 83.12 171 ILE A CA 1
ATOM 1337 C C . ILE A 1 171 ? -12.271 11.597 -0.704 1.00 83.12 171 ILE A C 1
ATOM 1339 O O . ILE A 1 171 ? -11.498 11.437 -1.646 1.00 83.12 171 ILE A O 1
ATOM 1343 N N . GLY A 1 172 ? -11.834 11.858 0.534 1.00 81.12 172 GLY A N 1
ATOM 1344 C CA . GLY A 1 172 ? -10.413 12.041 0.853 1.00 81.12 172 GLY A CA 1
ATOM 1345 C C . GLY A 1 172 ? -9.582 10.788 0.568 1.00 81.12 172 GLY A C 1
ATOM 1346 O O . GLY A 1 172 ? -8.545 10.858 -0.095 1.00 81.12 172 GLY A O 1
ATOM 1347 N N . ARG A 1 173 ? -10.083 9.617 0.980 1.00 78.75 173 ARG A N 1
ATOM 1348 C CA . ARG A 1 173 ? -9.417 8.333 0.715 1.00 78.75 173 ARG A CA 1
ATOM 1349 C C . ARG A 1 173 ? -9.372 8.010 -0.779 1.00 78.75 173 ARG A C 1
ATOM 1351 O O . ARG A 1 173 ? -8.337 7.557 -1.266 1.00 78.75 173 ARG A O 1
ATOM 1358 N N . PHE A 1 174 ? -10.457 8.277 -1.507 1.00 86.88 174 PHE A N 1
ATOM 1359 C CA . PHE A 1 174 ? -10.499 8.095 -2.957 1.00 86.88 174 PHE A CA 1
ATOM 1360 C C . PHE A 1 174 ? -9.486 8.999 -3.670 1.00 86.88 174 PHE A C 1
ATOM 1362 O O . PHE A 1 174 ? -8.676 8.503 -4.453 1.00 86.88 174 PHE A O 1
ATOM 1369 N N . MET A 1 175 ? -9.449 10.293 -3.335 1.00 86.19 175 MET A N 1
ATOM 1370 C CA . MET A 1 175 ? -8.481 11.236 -3.907 1.00 86.19 175 MET A CA 1
ATOM 1371 C C . MET A 1 175 ? -7.039 10.801 -3.638 1.00 86.19 175 MET A C 1
ATOM 1373 O O . MET A 1 175 ? -6.224 10.825 -4.555 1.00 86.19 175 MET A O 1
ATOM 1377 N N . ALA A 1 176 ? -6.725 10.319 -2.430 1.00 83.75 176 ALA A N 1
ATOM 1378 C CA . ALA A 1 176 ? -5.387 9.821 -2.111 1.00 83.75 176 ALA A CA 1
ATOM 1379 C C . ALA A 1 176 ? -4.978 8.617 -2.982 1.00 83.75 176 ALA A C 1
ATOM 1381 O O . ALA A 1 176 ? -3.824 8.532 -3.408 1.00 83.75 176 ALA A O 1
ATOM 1382 N N . VAL A 1 177 ? -5.911 7.701 -3.279 1.00 84.88 177 VAL A N 1
ATOM 1383 C CA . VAL A 1 177 ? -5.675 6.559 -4.183 1.00 84.88 177 VAL A CA 1
ATOM 1384 C C . VAL A 1 177 ? -5.473 7.029 -5.623 1.00 84.88 177 VAL A C 1
ATOM 1386 O O . VAL A 1 177 ? -4.537 6.570 -6.275 1.00 84.88 177 VAL A O 1
ATOM 1389 N N . VAL A 1 178 ? -6.287 7.971 -6.104 1.00 91.69 178 VAL A N 1
ATOM 1390 C CA . VAL A 1 178 ? -6.147 8.541 -7.455 1.00 91.69 178 VAL A CA 1
ATOM 1391 C C . VAL A 1 178 ? -4.809 9.269 -7.607 1.00 91.69 178 VAL A C 1
ATOM 1393 O O . VAL A 1 178 ? -4.082 9.008 -8.560 1.00 91.69 178 VAL A O 1
ATOM 1396 N N . LEU A 1 179 ? -4.431 10.113 -6.642 1.00 89.00 179 LEU A N 1
ATOM 1397 C CA . LEU A 1 179 ? -3.133 10.799 -6.611 1.00 89.00 179 LEU A CA 1
ATOM 1398 C C . LEU A 1 179 ? -1.963 9.807 -6.622 1.00 89.00 179 LEU A C 1
ATOM 1400 O O . LEU A 1 179 ? -0.999 10.005 -7.361 1.00 89.00 179 LEU A O 1
ATOM 1404 N N . ALA A 1 180 ? -2.063 8.717 -5.855 1.00 88.38 180 ALA A N 1
ATOM 1405 C CA . ALA A 1 180 ? -1.056 7.661 -5.872 1.00 88.38 180 ALA A CA 1
ATOM 1406 C C . ALA A 1 180 ? -0.960 6.981 -7.248 1.00 88.38 180 ALA A C 1
ATOM 1408 O O . ALA A 1 180 ? 0.143 6.774 -7.753 1.00 88.38 180 ALA A O 1
ATOM 1409 N N . ALA A 1 181 ? -2.097 6.662 -7.871 1.00 92.56 181 ALA A N 1
ATOM 1410 C CA . ALA A 1 181 ? -2.136 6.051 -9.197 1.00 92.56 181 ALA A CA 1
ATOM 1411 C C . ALA A 1 181 ? -1.528 6.972 -10.269 1.00 92.56 181 ALA A C 1
ATOM 1413 O O . ALA A 1 181 ? -0.726 6.518 -11.084 1.00 92.56 181 ALA A O 1
ATOM 1414 N N . VAL A 1 182 ? -1.840 8.272 -10.225 1.00 93.81 182 VAL A N 1
ATOM 1415 C CA . VAL A 1 182 ? -1.255 9.283 -11.122 1.00 93.81 182 VAL A CA 1
ATOM 1416 C C . VAL A 1 182 ? 0.256 9.408 -10.905 1.00 93.81 182 VAL A C 1
ATOM 1418 O O . VAL A 1 182 ? 1.005 9.452 -11.879 1.00 93.81 182 VAL A O 1
ATOM 1421 N N . GLY A 1 183 ? 0.724 9.411 -9.652 1.00 90.81 183 GLY A N 1
ATOM 1422 C CA . GLY A 1 183 ? 2.155 9.445 -9.332 1.00 90.81 183 GLY A CA 1
ATOM 1423 C C . GLY A 1 183 ? 2.915 8.236 -9.888 1.00 90.81 183 GLY A C 1
ATOM 1424 O O . GLY A 1 183 ? 3.957 8.400 -10.522 1.00 90.81 183 GLY A O 1
ATOM 1425 N N . TRP A 1 184 ? 2.361 7.029 -9.730 1.00 95.88 184 TRP A N 1
ATOM 1426 C CA . TRP A 1 184 ? 2.920 5.808 -10.324 1.00 95.88 184 TRP A CA 1
ATOM 1427 C C . TRP A 1 184 ? 2.928 5.847 -11.851 1.00 95.88 184 TRP A C 1
ATOM 1429 O O . TRP A 1 184 ? 3.925 5.473 -12.468 1.00 95.88 184 TRP A O 1
ATOM 1439 N N . PHE A 1 185 ? 1.848 6.329 -12.464 1.00 96.50 185 PHE A N 1
ATOM 1440 C CA . PHE A 1 185 ? 1.771 6.469 -13.914 1.00 96.50 185 PHE A CA 1
ATOM 1441 C C . PHE A 1 185 ? 2.844 7.430 -14.445 1.00 96.50 185 PHE A C 1
ATOM 1443 O O . PHE A 1 185 ? 3.563 7.083 -15.380 1.00 96.50 185 PHE A O 1
ATOM 1450 N N . LEU A 1 186 ? 3.018 8.596 -13.812 1.00 93.00 186 LEU A N 1
ATOM 1451 C CA . LEU A 1 186 ? 4.065 9.560 -14.170 1.00 93.00 186 LEU A CA 1
ATOM 1452 C C . LEU A 1 186 ? 5.474 8.990 -14.004 1.00 93.00 186 LEU A C 1
ATOM 1454 O O . LEU A 1 186 ? 6.333 9.265 -14.838 1.00 93.00 186 LEU A O 1
ATOM 1458 N N . LEU A 1 187 ? 5.708 8.167 -12.979 1.00 92.06 187 LEU A N 1
ATOM 1459 C CA . LEU A 1 187 ? 6.982 7.468 -12.805 1.00 92.06 187 LEU A CA 1
ATOM 1460 C C . LEU A 1 187 ? 7.275 6.511 -13.961 1.00 92.06 187 LEU A C 1
ATOM 1462 O O . LEU A 1 187 ? 8.368 6.554 -14.522 1.00 92.06 187 LEU A O 1
ATOM 1466 N N . VAL A 1 188 ? 6.307 5.669 -14.331 1.00 96.19 188 VAL A N 1
ATOM 1467 C CA . VAL A 1 188 ? 6.477 4.697 -15.422 1.00 96.19 188 VAL A CA 1
ATOM 1468 C C . VAL A 1 188 ? 6.670 5.417 -16.753 1.00 96.19 188 VAL A C 1
ATOM 1470 O O . VAL A 1 188 ? 7.610 5.108 -17.482 1.00 96.19 188 VAL A O 1
ATOM 1473 N N . VAL A 1 189 ? 5.833 6.412 -17.055 1.00 93.69 189 VAL A N 1
ATOM 1474 C CA . VAL A 1 189 ? 5.950 7.201 -18.290 1.00 93.69 189 VAL A CA 1
ATOM 1475 C C . VAL A 1 189 ? 7.273 7.963 -18.328 1.00 93.69 189 VAL A C 1
ATOM 1477 O O . VAL A 1 189 ? 7.972 7.906 -19.337 1.00 93.69 189 VAL A O 1
ATOM 1480 N N . GLY A 1 190 ? 7.659 8.625 -17.236 1.00 91.06 190 GLY A N 1
ATOM 1481 C CA . GLY A 1 190 ? 8.926 9.347 -17.139 1.00 91.06 190 GLY A CA 1
ATOM 1482 C C . GLY A 1 190 ? 10.137 8.436 -17.323 1.00 91.06 190 GLY A C 1
ATOM 1483 O O . GLY A 1 190 ? 11.064 8.793 -18.046 1.00 91.06 190 GLY A O 1
ATOM 1484 N N . LEU A 1 191 ? 10.100 7.228 -16.753 1.00 94.94 191 LEU A N 1
ATOM 1485 C CA . LEU A 1 191 ? 11.145 6.223 -16.936 1.00 94.94 191 LEU A CA 1
ATOM 1486 C C . LEU A 1 191 ? 11.231 5.744 -18.389 1.00 94.94 191 LEU A C 1
ATOM 1488 O O . LEU A 1 191 ? 12.327 5.667 -18.938 1.00 94.94 191 LEU A O 1
ATOM 1492 N N . VAL A 1 192 ? 10.092 5.465 -19.029 1.00 93.44 192 VAL A N 1
ATOM 1493 C CA . VAL A 1 192 ? 10.051 5.078 -20.448 1.00 93.44 192 VAL A CA 1
ATOM 1494 C C . VAL A 1 192 ? 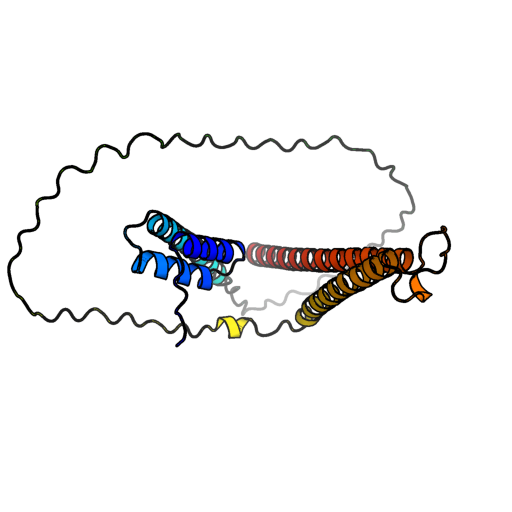10.612 6.196 -21.328 1.00 93.44 192 VAL A C 1
ATOM 1496 O O . VAL A 1 192 ? 11.448 5.920 -22.183 1.00 93.44 192 VAL A O 1
ATOM 1499 N N . VAL A 1 193 ? 10.220 7.452 -21.095 1.00 90.25 193 VAL A N 1
ATOM 1500 C CA . VAL A 1 193 ? 10.722 8.619 -21.844 1.00 90.25 193 VAL A CA 1
ATOM 1501 C C . VAL A 1 193 ? 12.221 8.832 -21.617 1.00 90.25 193 VAL A C 1
ATOM 1503 O O . VAL A 1 193 ? 12.948 9.104 -22.571 1.00 90.25 193 VAL A O 1
ATOM 1506 N N . LEU A 1 194 ? 12.707 8.646 -20.388 1.00 89.81 194 LEU A N 1
ATOM 1507 C CA . LEU A 1 194 ? 14.130 8.738 -20.062 1.00 89.81 194 LEU A CA 1
ATOM 1508 C C . LEU A 1 194 ? 14.944 7.670 -20.806 1.00 89.81 194 LEU A C 1
ATOM 1510 O O . LEU A 1 194 ? 15.952 7.994 -21.433 1.00 89.81 194 LEU A O 1
ATOM 1514 N N . LEU A 1 195 ? 14.491 6.411 -20.788 1.00 91.44 195 LEU A N 1
ATOM 1515 C CA . LEU A 1 195 ? 15.145 5.311 -21.507 1.00 91.44 195 LEU A CA 1
ATOM 1516 C C . LEU A 1 195 ? 15.094 5.511 -23.027 1.00 91.44 195 LEU A C 1
ATOM 1518 O O . LEU A 1 195 ? 16.088 5.280 -23.711 1.00 91.44 195 LEU A O 1
ATOM 1522 N N . ALA A 1 196 ? 13.964 5.987 -23.546 1.00 87.06 196 ALA A N 1
ATOM 1523 C CA . ALA A 1 196 ? 13.780 6.321 -24.954 1.00 87.06 196 ALA A CA 1
ATOM 1524 C C . ALA A 1 196 ? 14.728 7.453 -25.399 1.00 87.06 196 ALA A C 1
ATOM 1526 O O . ALA A 1 196 ? 15.375 7.349 -26.443 1.00 87.06 196 ALA A O 1
ATOM 1527 N N . GLY A 1 197 ? 14.895 8.487 -24.566 1.00 85.81 197 GLY A N 1
ATOM 1528 C CA . GLY A 1 197 ? 15.859 9.569 -24.777 1.00 85.81 197 GLY A CA 1
ATOM 1529 C C . GLY A 1 197 ? 17.312 9.088 -24.775 1.00 85.81 197 GLY A C 1
ATOM 1530 O O . GLY A 1 197 ? 18.079 9.486 -25.649 1.00 85.81 197 GLY A O 1
ATOM 1531 N N . LEU A 1 198 ? 17.677 8.187 -23.855 1.00 86.12 198 LEU A N 1
ATOM 1532 C CA . LEU A 1 198 ? 19.009 7.564 -23.817 1.00 86.12 198 LEU A CA 1
ATOM 1533 C C . LEU A 1 198 ? 19.273 6.658 -25.028 1.00 86.12 198 LEU A C 1
ATOM 1535 O O . LEU A 1 198 ? 20.396 6.607 -25.521 1.00 86.12 198 LEU A O 1
ATOM 1539 N N . ALA A 1 199 ? 18.244 5.966 -25.522 1.00 89.44 199 ALA A N 1
ATOM 1540 C CA . ALA A 1 199 ? 18.322 5.144 -26.727 1.00 89.44 199 ALA A CA 1
ATOM 1541 C C . ALA A 1 199 ? 18.279 5.967 -28.031 1.00 89.44 199 ALA A C 1
ATOM 1543 O O . ALA A 1 199 ? 18.534 5.422 -29.103 1.00 89.44 199 ALA A O 1
ATOM 1544 N N . GLY A 1 200 ? 17.937 7.259 -27.958 1.00 84.62 200 GLY A N 1
ATOM 1545 C CA . GLY A 1 200 ? 17.790 8.140 -29.119 1.00 84.62 200 GLY A CA 1
ATOM 1546 C C . GLY A 1 200 ? 16.541 7.868 -29.967 1.00 84.62 200 GLY A C 1
ATOM 1547 O O . GLY A 1 200 ? 16.521 8.210 -31.150 1.00 84.62 200 GLY A O 1
ATOM 1548 N N . VAL A 1 201 ? 15.499 7.252 -29.398 1.00 82.62 201 VAL A N 1
ATOM 1549 C CA . VAL A 1 201 ? 14.282 6.860 -30.125 1.00 82.62 201 VAL A CA 1
ATOM 1550 C C . VAL A 1 201 ? 13.046 7.518 -29.513 1.00 82.62 201 VAL A C 1
ATOM 1552 O O . VAL A 1 201 ? 12.788 7.319 -28.333 1.00 82.62 201 VAL A O 1
ATOM 1555 N N . PRO A 1 202 ? 12.197 8.195 -30.307 1.00 77.88 202 PRO A N 1
ATOM 1556 C CA . PRO A 1 202 ? 12.456 8.745 -31.641 1.00 77.88 202 PRO A CA 1
ATOM 1557 C C . PRO A 1 202 ? 13.553 9.823 -31.659 1.00 77.88 202 PRO A C 1
ATOM 1559 O O . PRO A 1 202 ? 13.833 10.460 -30.646 1.00 77.88 202 PRO A O 1
ATOM 1562 N N . ALA A 1 203 ? 14.116 10.085 -32.846 1.00 77.19 203 ALA A N 1
ATOM 1563 C CA . ALA A 1 203 ? 15.179 11.077 -33.055 1.00 77.19 203 ALA A CA 1
ATOM 1564 C C . ALA A 1 203 ? 14.821 12.481 -32.525 1.00 77.19 203 ALA A C 1
ATOM 1566 O O . ALA A 1 203 ? 15.699 13.230 -32.106 1.00 77.19 203 ALA A O 1
ATOM 1567 N N . SER A 1 204 ? 13.531 12.822 -32.452 1.00 78.56 204 SER A N 1
ATOM 1568 C CA . SER A 1 204 ? 13.044 14.063 -31.839 1.00 78.56 204 SER A CA 1
ATOM 1569 C C . SER A 1 204 ? 13.409 14.207 -30.355 1.00 78.56 204 SER A C 1
ATOM 1571 O O . SER A 1 204 ? 13.584 15.328 -29.889 1.00 78.56 204 SER A O 1
ATOM 1573 N N . PHE A 1 205 ? 13.578 13.108 -29.611 1.00 73.12 205 PHE A N 1
ATOM 1574 C CA . PHE A 1 205 ? 14.031 13.145 -28.212 1.00 73.12 205 PHE A CA 1
ATOM 1575 C C . PHE A 1 205 ? 15.548 13.250 -28.056 1.00 73.12 205 PHE A C 1
ATOM 1577 O O . PHE A 1 205 ? 16.019 13.536 -26.956 1.00 73.12 205 PHE A O 1
ATOM 1584 N N . SER A 1 206 ? 16.300 13.040 -29.138 1.00 74.31 206 SER A N 1
ATOM 1585 C CA . SER A 1 206 ? 17.760 13.184 -29.165 1.00 74.31 206 SER A CA 1
ATOM 1586 C C . SER A 1 206 ? 18.224 14.619 -29.432 1.00 74.31 206 SER A C 1
ATOM 1588 O O . SER A 1 206 ? 19.417 14.902 -29.350 1.00 74.31 206 SER A O 1
ATOM 1590 N N . ALA A 1 207 ? 17.290 15.532 -29.731 1.00 79.88 207 ALA A N 1
ATOM 1591 C CA . ALA A 1 207 ? 17.593 16.948 -29.885 1.00 79.88 207 ALA A CA 1
ATOM 1592 C C . ALA A 1 207 ? 18.280 17.483 -28.620 1.00 79.88 207 ALA A C 1
ATOM 1594 O O . ALA A 1 207 ? 17.870 17.160 -27.501 1.00 79.88 207 ALA A O 1
ATOM 1595 N N . ALA A 1 208 ? 19.327 18.288 -28.811 1.00 81.38 208 ALA A N 1
ATOM 1596 C CA . ALA A 1 208 ? 20.046 18.913 -27.711 1.00 81.38 208 ALA A CA 1
ATOM 1597 C C . ALA A 1 208 ? 19.090 19.822 -26.924 1.00 81.38 208 ALA A C 1
ATOM 1599 O O . ALA A 1 208 ? 18.526 20.772 -27.471 1.00 81.38 208 ALA A O 1
ATOM 1600 N N . GLY A 1 209 ? 18.885 19.479 -25.656 1.00 84.38 209 GLY A N 1
ATOM 1601 C CA . GLY A 1 209 ? 18.101 20.229 -24.687 1.00 84.38 209 GLY A CA 1
ATOM 1602 C C . GLY A 1 209 ? 18.870 21.410 -24.103 1.00 84.38 209 GLY A C 1
ATOM 1603 O O . GLY A 1 209 ? 19.975 21.751 -24.541 1.00 84.38 209 GLY A O 1
ATOM 1604 N N . LEU A 1 210 ? 18.273 22.039 -23.090 1.00 81.69 210 LEU A N 1
ATOM 1605 C CA . LEU A 1 210 ? 18.749 23.308 -22.534 1.00 81.69 210 LEU A CA 1
ATOM 1606 C C . LEU A 1 210 ? 20.143 23.184 -21.893 1.00 81.69 210 LEU A C 1
ATOM 1608 O O . LEU A 1 210 ? 20.896 24.156 -21.859 1.00 81.69 210 LEU A O 1
ATOM 1612 N N . LEU A 1 211 ? 20.489 21.990 -21.400 1.00 85.81 211 LEU A N 1
ATOM 1613 C CA . LEU A 1 211 ? 21.765 21.690 -20.739 1.00 85.81 211 LEU A CA 1
ATOM 1614 C C . LEU A 1 211 ? 22.717 20.851 -21.609 1.00 85.81 211 LEU A C 1
ATOM 1616 O O . LEU A 1 211 ? 23.682 20.282 -21.099 1.00 85.81 211 LEU A O 1
ATOM 1620 N N . GLY A 1 212 ? 22.439 20.726 -22.910 1.00 86.00 212 GLY A N 1
ATOM 1621 C CA . GLY A 1 212 ? 23.181 19.832 -23.807 1.00 86.00 212 GLY A CA 1
ATOM 1622 C C . GLY A 1 212 ? 22.872 18.344 -23.598 1.00 86.00 212 GLY A C 1
ATOM 1623 O O . GLY A 1 212 ? 23.493 17.493 -24.231 1.00 86.00 212 GLY A O 1
ATOM 1624 N N . LEU A 1 213 ? 21.905 18.020 -22.735 1.00 87.94 213 LEU A N 1
ATOM 1625 C CA . LEU A 1 213 ? 21.359 16.674 -22.578 1.00 87.94 213 LEU A CA 1
ATOM 1626 C C . LEU A 1 213 ? 20.272 16.421 -23.632 1.00 87.94 213 LEU A C 1
ATOM 1628 O O . LEU A 1 213 ? 19.611 17.370 -24.048 1.00 87.94 213 LEU A O 1
ATOM 1632 N N . PRO A 1 214 ? 20.035 15.168 -24.060 1.00 87.12 214 PRO A N 1
ATOM 1633 C CA . PRO A 1 214 ? 18.898 14.852 -24.918 1.00 87.12 214 PRO A CA 1
ATOM 1634 C C . PRO A 1 214 ? 17.584 15.302 -24.267 1.00 87.12 214 PRO A C 1
ATOM 1636 O O . PRO A 1 214 ? 17.346 15.015 -23.091 1.00 87.12 214 PRO A O 1
ATOM 1639 N N . LEU A 1 215 ? 16.712 15.962 -25.029 1.00 85.50 215 LEU A N 1
ATOM 1640 C CA . LEU A 1 215 ? 15.430 16.491 -24.543 1.00 85.50 215 LEU A CA 1
ATOM 1641 C C . LEU A 1 215 ? 14.560 15.418 -23.853 1.00 85.50 215 LEU A C 1
ATOM 1643 O O . LEU A 1 215 ? 13.853 15.705 -22.887 1.00 85.50 215 LEU A O 1
ATOM 1647 N N . GLY A 1 216 ? 14.646 14.160 -24.303 1.00 85.31 216 GLY A N 1
ATOM 1648 C CA . GLY A 1 216 ? 13.974 13.032 -23.646 1.00 85.31 216 GLY A CA 1
ATOM 1649 C C . GLY A 1 216 ? 14.471 12.757 -22.222 1.00 85.31 216 GLY A C 1
ATOM 1650 O O . GLY A 1 216 ? 13.675 12.408 -21.354 1.00 85.31 216 GLY A O 1
ATOM 1651 N N . VAL A 1 217 ? 15.759 12.972 -21.944 1.00 88.50 217 VAL A N 1
ATOM 1652 C CA . VAL A 1 217 ? 16.320 12.802 -20.595 1.00 88.50 217 VAL A CA 1
ATOM 1653 C C . VAL A 1 217 ? 15.795 13.891 -19.663 1.00 88.50 217 VAL A C 1
ATOM 1655 O O . VAL A 1 217 ? 15.342 13.564 -18.570 1.00 88.50 217 VAL A O 1
ATOM 1658 N N . GLU A 1 218 ? 15.784 15.157 -20.096 1.00 88.25 218 GLU A N 1
ATOM 1659 C CA . GLU A 1 218 ? 15.288 16.285 -19.288 1.00 88.25 218 GLU A CA 1
ATOM 1660 C C . GLU A 1 218 ? 13.800 16.115 -18.931 1.00 88.25 218 GLU A C 1
ATOM 1662 O O . GLU A 1 218 ? 13.419 16.212 -17.760 1.00 88.25 218 GLU A O 1
ATOM 1667 N N . LEU A 1 219 ? 12.963 15.782 -19.922 1.00 90.19 219 LEU A N 1
ATOM 1668 C CA . LEU A 1 219 ? 11.532 15.541 -19.710 1.00 90.19 219 LEU A CA 1
ATOM 1669 C C . LEU A 1 219 ? 11.271 14.297 -18.853 1.00 90.19 219 LEU A C 1
ATOM 1671 O O . LEU A 1 219 ? 10.413 14.330 -17.968 1.00 90.19 219 LEU A O 1
ATOM 1675 N N . GLY A 1 220 ? 12.017 13.215 -19.089 1.00 88.44 220 GLY A N 1
ATOM 1676 C CA . GLY A 1 220 ? 11.901 11.982 -18.316 1.00 88.44 220 GLY A CA 1
ATOM 1677 C C . GLY A 1 220 ? 12.240 12.196 -16.840 1.00 88.44 220 GLY A C 1
ATOM 1678 O O . GLY A 1 220 ? 11.467 11.802 -15.966 1.00 88.44 220 GLY A O 1
ATOM 1679 N N . LEU A 1 221 ? 13.340 12.901 -16.550 1.00 92.44 221 LEU A N 1
ATOM 1680 C CA . LEU A 1 221 ? 13.735 13.248 -15.181 1.00 92.44 221 LEU A CA 1
ATOM 1681 C C . LEU A 1 221 ? 12.702 14.150 -14.500 1.00 92.44 221 LEU A C 1
ATOM 1683 O O . LEU A 1 221 ? 12.325 13.890 -13.356 1.00 92.44 221 LEU A O 1
ATOM 1687 N N . GLY A 1 222 ? 12.199 15.165 -15.208 1.00 92.19 222 GLY A N 1
ATOM 1688 C CA . GLY A 1 222 ? 11.142 16.040 -14.699 1.00 92.19 222 GLY A CA 1
ATOM 1689 C C . GLY A 1 222 ? 9.869 15.271 -14.328 1.00 92.19 222 GLY A C 1
ATOM 1690 O O . GLY A 1 222 ? 9.317 15.465 -13.241 1.00 92.19 222 GLY A O 1
ATOM 1691 N N . ALA A 1 223 ? 9.430 14.350 -15.191 1.00 92.31 223 ALA A N 1
ATOM 1692 C CA . ALA A 1 223 ? 8.268 13.499 -14.933 1.00 92.31 223 ALA A CA 1
ATOM 1693 C C . ALA A 1 223 ? 8.482 12.565 -13.728 1.00 92.31 223 ALA A C 1
ATOM 1695 O O . ALA A 1 223 ? 7.589 12.446 -12.888 1.00 92.31 223 ALA A O 1
ATOM 1696 N N . ILE A 1 224 ? 9.674 11.970 -13.596 1.00 94.00 224 ILE A N 1
ATOM 1697 C CA . ILE A 1 224 ? 10.037 11.118 -12.453 1.00 94.00 224 ILE A CA 1
ATOM 1698 C C . ILE A 1 224 ? 9.984 11.912 -11.145 1.00 94.00 224 ILE A C 1
ATOM 1700 O O . ILE A 1 224 ? 9.303 11.495 -10.207 1.00 94.00 224 ILE A O 1
ATOM 1704 N N . VAL A 1 225 ? 10.648 13.072 -11.081 1.00 97.06 225 VAL A N 1
ATOM 1705 C CA . VAL A 1 225 ? 10.659 13.929 -9.880 1.00 97.06 225 VAL A CA 1
ATOM 1706 C C . VAL A 1 225 ? 9.238 14.350 -9.500 1.00 97.06 225 VAL A C 1
ATOM 1708 O O . VAL A 1 225 ? 8.847 14.234 -8.338 1.00 97.06 225 VAL A O 1
ATOM 1711 N N . THR A 1 226 ? 8.435 14.767 -10.483 1.00 94.38 226 THR A N 1
ATOM 1712 C CA . THR A 1 226 ? 7.027 15.141 -10.270 1.00 94.38 226 THR A CA 1
ATOM 1713 C C . THR A 1 226 ? 6.207 13.962 -9.734 1.00 94.38 226 THR A C 1
ATOM 1715 O O . THR A 1 226 ? 5.439 14.123 -8.784 1.00 94.38 226 THR A O 1
ATOM 1718 N N . GLY A 1 227 ? 6.404 12.762 -10.289 1.00 92.31 227 GLY A N 1
ATOM 1719 C CA . GLY A 1 227 ? 5.747 11.537 -9.833 1.00 92.31 227 GLY A CA 1
ATOM 1720 C C . GLY A 1 227 ? 6.101 11.175 -8.388 1.00 92.31 227 GLY A C 1
ATOM 1721 O O . GLY A 1 227 ? 5.206 10.874 -7.597 1.00 92.31 227 GLY A O 1
ATOM 1722 N N . VAL A 1 228 ? 7.378 11.280 -8.000 1.00 95.19 228 VAL A N 1
ATOM 1723 C CA . VAL A 1 228 ? 7.826 11.036 -6.614 1.00 95.19 228 VAL A CA 1
ATOM 1724 C C . VAL A 1 228 ? 7.203 12.034 -5.638 1.00 95.19 228 VAL A C 1
ATOM 1726 O O . VAL A 1 228 ? 6.723 11.625 -4.579 1.00 95.19 228 VAL A O 1
ATOM 1729 N N . ILE A 1 229 ? 7.155 13.324 -5.991 1.00 95.38 229 ILE A N 1
ATOM 1730 C CA . ILE A 1 229 ? 6.514 14.356 -5.159 1.00 95.38 229 ILE A CA 1
ATOM 1731 C C . ILE A 1 229 ? 5.030 14.027 -4.946 1.00 95.38 229 ILE A C 1
ATOM 1733 O O . ILE A 1 229 ? 4.546 14.076 -3.816 1.00 95.38 229 ILE A O 1
ATOM 1737 N N . LEU A 1 230 ? 4.315 13.634 -6.003 1.00 91.19 230 LEU A N 1
ATOM 1738 C CA . LEU A 1 230 ? 2.905 13.234 -5.919 1.00 91.19 230 LEU A CA 1
ATOM 1739 C C . LEU A 1 230 ? 2.692 12.018 -5.010 1.00 91.19 230 LEU A C 1
ATOM 1741 O O . LEU A 1 230 ? 1.771 12.018 -4.189 1.00 91.19 230 LEU A O 1
ATOM 1745 N N . LEU A 1 231 ? 3.555 11.002 -5.112 1.00 91.31 231 LEU A N 1
ATOM 1746 C CA . LEU A 1 231 ? 3.510 9.847 -4.215 1.00 91.31 231 LEU A CA 1
ATOM 1747 C C . LEU A 1 231 ? 3.751 10.259 -2.763 1.00 91.31 231 LEU A C 1
ATOM 1749 O O . LEU A 1 231 ? 3.011 9.825 -1.881 1.00 91.31 231 LEU A O 1
ATOM 1753 N N . PHE A 1 232 ? 4.730 11.128 -2.512 1.00 94.19 232 PHE A N 1
ATOM 1754 C CA . PHE A 1 232 ? 5.020 11.618 -1.167 1.00 94.19 232 PHE A CA 1
ATOM 1755 C C . PHE A 1 232 ? 3.835 12.390 -0.571 1.00 94.19 232 PHE A C 1
ATOM 1757 O O . PHE A 1 232 ? 3.422 12.107 0.552 1.00 94.19 232 PHE A O 1
ATOM 1764 N N . VAL A 1 233 ? 3.229 13.302 -1.338 1.00 90.62 233 VAL A N 1
ATOM 1765 C CA . VAL A 1 233 ? 2.033 14.054 -0.917 1.00 90.62 233 VAL A CA 1
ATOM 1766 C C . VAL A 1 233 ? 0.852 13.116 -0.642 1.00 90.62 233 VAL A C 1
ATOM 1768 O O . VAL A 1 233 ? 0.133 13.314 0.336 1.00 90.62 233 VAL A O 1
ATOM 1771 N N . SER A 1 234 ? 0.668 12.067 -1.449 1.00 89.25 234 SER A N 1
ATOM 1772 C CA . SER A 1 234 ? -0.377 11.060 -1.216 1.00 89.25 234 SER A CA 1
ATOM 1773 C C . SER A 1 234 ? -0.164 10.297 0.099 1.00 89.25 234 SER A C 1
ATOM 1775 O O . SER A 1 234 ? -1.105 10.152 0.885 1.00 89.25 234 SER A O 1
ATOM 1777 N N . GLN A 1 235 ? 1.070 9.864 0.384 1.00 92.25 235 GLN A N 1
ATOM 1778 C CA . GLN A 1 235 ? 1.397 9.176 1.640 1.00 92.25 235 GLN A CA 1
ATOM 1779 C C . GLN A 1 235 ? 1.241 10.100 2.851 1.00 92.25 235 GLN A C 1
ATOM 1781 O O . GLN A 1 235 ? 0.671 9.692 3.863 1.00 92.25 235 GLN A O 1
ATOM 1786 N N . LEU A 1 236 ? 1.675 11.358 2.731 1.00 91.94 236 LEU A N 1
ATOM 1787 C CA . LEU A 1 236 ? 1.478 12.362 3.774 1.00 91.94 236 LEU A CA 1
ATOM 1788 C C . LEU A 1 236 ? -0.014 12.592 4.043 1.00 91.94 236 LEU A C 1
ATOM 1790 O O . LEU A 1 236 ? -0.427 12.640 5.197 1.00 91.94 236 LEU A O 1
ATOM 1794 N N . GLY A 1 237 ? -0.832 12.662 2.989 1.00 86.75 237 GLY A N 1
ATOM 1795 C CA . GLY A 1 237 ? -2.285 12.764 3.111 1.00 86.75 237 GLY A CA 1
ATOM 1796 C C . GLY A 1 237 ? -2.888 11.605 3.906 1.00 86.75 237 GLY A C 1
ATOM 1797 O O . GLY A 1 237 ? -3.692 11.841 4.804 1.00 86.75 237 GLY A O 1
ATOM 1798 N N . ARG A 1 238 ? -2.459 10.362 3.640 1.00 85.19 238 ARG A N 1
ATOM 1799 C CA . ARG A 1 238 ? -2.900 9.183 4.408 1.00 85.19 238 ARG A CA 1
ATOM 1800 C C . ARG A 1 238 ? -2.509 9.282 5.880 1.00 85.19 238 ARG A C 1
ATOM 1802 O O . ARG A 1 238 ? -3.380 9.180 6.733 1.00 85.19 238 ARG A O 1
ATOM 1809 N N . ALA A 1 239 ? -1.245 9.589 6.163 1.00 88.38 239 ALA A N 1
ATOM 1810 C CA . ALA A 1 239 ? -0.755 9.713 7.535 1.00 88.38 239 ALA A CA 1
ATOM 1811 C C . ALA A 1 239 ? -1.496 10.804 8.330 1.00 88.38 239 ALA A C 1
ATOM 1813 O O . ALA A 1 239 ? -1.823 10.615 9.500 1.00 88.38 239 ALA A O 1
ATOM 1814 N N . VAL A 1 240 ? -1.799 11.941 7.694 1.00 89.75 240 VAL A N 1
ATOM 1815 C CA . VAL A 1 240 ? -2.573 13.019 8.326 1.00 89.75 240 VAL A CA 1
ATOM 1816 C C . VAL A 1 240 ? -3.993 12.555 8.641 1.00 89.75 240 VAL A C 1
ATOM 1818 O O . VAL A 1 240 ? -4.477 12.812 9.745 1.00 89.75 240 VAL A O 1
ATOM 1821 N N . PHE A 1 241 ? -4.653 11.849 7.720 1.00 85.69 241 PHE A N 1
ATOM 1822 C CA . PHE A 1 241 ? -5.992 11.319 7.966 1.00 85.69 241 PHE A CA 1
ATOM 1823 C C . PHE A 1 241 ? -6.019 10.289 9.097 1.00 85.69 241 PHE A C 1
ATOM 1825 O O . PHE A 1 241 ? -6.899 10.388 9.952 1.00 85.69 241 PHE A O 1
ATOM 1832 N N . ASP A 1 242 ? -5.028 9.403 9.163 1.00 84.88 242 ASP A N 1
ATOM 1833 C CA . ASP A 1 242 ? -4.901 8.419 10.245 1.00 84.88 242 ASP A CA 1
ATOM 1834 C C . ASP A 1 242 ? -4.636 9.105 11.601 1.00 84.88 242 ASP A C 1
ATOM 1836 O O . ASP A 1 242 ? -5.183 8.720 12.635 1.00 84.88 242 ASP A O 1
ATOM 1840 N N . SER A 1 243 ? -3.850 10.189 11.612 1.00 87.31 243 SER A N 1
ATOM 1841 C CA . SER A 1 243 ? -3.630 10.979 12.833 1.00 87.31 243 SER A CA 1
ATOM 1842 C C . SER A 1 243 ? -4.903 11.696 13.298 1.00 87.31 243 SER A C 1
ATOM 1844 O O . SER A 1 243 ? -5.165 11.800 14.496 1.00 87.31 243 SER A O 1
ATOM 1846 N N . ALA A 1 244 ? -5.718 12.172 12.351 1.00 86.25 244 ALA A N 1
ATOM 1847 C CA . ALA A 1 244 ? -6.950 12.889 12.642 1.00 86.25 244 ALA A CA 1
ATOM 1848 C C . ALA A 1 244 ? -8.040 11.952 13.179 1.00 86.25 244 ALA A C 1
ATOM 1850 O O . ALA A 1 244 ? -8.791 12.358 14.069 1.00 86.25 244 ALA A O 1
ATOM 1851 N N . SER A 1 245 ? -8.123 10.712 12.682 1.00 83.31 245 SER A N 1
ATOM 1852 C CA . SER A 1 245 ? -9.027 9.705 13.249 1.00 83.31 245 SER A CA 1
ATOM 1853 C C . SER A 1 245 ? -8.604 9.320 14.664 1.00 83.31 245 SER A C 1
ATOM 1855 O O . SER A 1 245 ? -9.434 9.380 15.568 1.00 83.31 245 SER A O 1
ATOM 1857 N N . ALA A 1 246 ? -7.311 9.066 14.893 1.00 84.25 246 ALA A N 1
ATOM 1858 C CA . ALA A 1 246 ? -6.794 8.749 16.226 1.00 84.25 246 ALA A CA 1
ATOM 1859 C C . ALA A 1 246 ? -7.051 9.881 17.241 1.00 84.25 246 ALA A C 1
ATOM 1861 O O . ALA A 1 246 ? -7.430 9.636 18.386 1.00 84.25 246 ALA A O 1
ATOM 1862 N N . ALA A 1 247 ? -6.900 11.142 16.818 1.00 87.69 247 ALA A N 1
ATOM 1863 C CA . ALA A 1 247 ? -7.201 12.293 17.666 1.00 87.69 247 ALA A CA 1
ATOM 1864 C C . ALA A 1 247 ? -8.696 12.391 18.019 1.00 87.69 247 ALA A C 1
ATOM 1866 O O . ALA A 1 247 ? -9.032 12.757 19.146 1.00 87.69 247 ALA A O 1
ATOM 1867 N N . ARG A 1 248 ? -9.599 12.057 17.086 1.00 84.38 248 ARG A N 1
ATOM 1868 C CA . ARG A 1 248 ? -11.048 12.033 17.356 1.00 84.38 248 ARG A CA 1
ATOM 1869 C C . ARG A 1 248 ? -11.415 10.947 18.359 1.00 84.38 248 ARG A C 1
ATOM 1871 O O . ARG A 1 248 ? -12.131 11.244 19.311 1.00 84.38 248 ARG A O 1
ATOM 1878 N N . GLU A 1 249 ? -10.866 9.747 18.197 1.00 84.44 249 GLU A N 1
ATOM 1879 C CA . GLU A 1 249 ? -11.080 8.640 19.136 1.00 84.44 249 GLU A CA 1
ATOM 1880 C C . GLU A 1 249 ? -10.609 9.003 20.551 1.00 84.44 249 GLU A C 1
ATOM 1882 O O . GLU A 1 249 ? -11.306 8.734 21.529 1.00 84.44 249 GLU A O 1
ATOM 1887 N N . LEU A 1 250 ? -9.471 9.695 20.678 1.00 91.44 250 LEU A N 1
ATOM 1888 C CA . LEU A 1 250 ? -8.974 10.168 21.973 1.00 91.44 250 LEU A CA 1
ATOM 1889 C C . LEU A 1 250 ? -9.953 11.144 22.651 1.00 91.44 250 LEU A C 1
ATOM 1891 O O . LEU A 1 250 ? -10.209 11.036 23.850 1.00 91.44 250 LEU A O 1
ATOM 1895 N N . VAL A 1 251 ? -10.530 12.076 21.887 1.00 92.88 251 VAL A N 1
ATOM 1896 C CA . VAL A 1 251 ? -11.509 13.050 22.401 1.00 92.88 251 VAL A CA 1
ATOM 1897 C C . VAL A 1 251 ? -12.825 12.370 22.789 1.00 92.88 251 VAL A C 1
ATOM 1899 O O . VAL A 1 251 ? -13.458 12.763 23.772 1.00 92.88 251 VAL A O 1
ATOM 1902 N N . GLU A 1 252 ? -13.244 11.338 22.058 1.00 89.19 252 GLU A N 1
ATOM 1903 C CA . GLU A 1 252 ? -14.418 10.532 22.413 1.00 89.19 252 GLU A CA 1
ATOM 1904 C C . GLU A 1 252 ? -14.187 9.731 23.703 1.00 89.19 252 GLU A C 1
ATOM 1906 O O . GLU A 1 252 ? -15.053 9.705 24.587 1.00 89.19 252 GLU A O 1
ATOM 1911 N N . MET A 1 253 ? -12.988 9.171 23.883 1.00 88.75 253 MET A N 1
ATOM 1912 C CA . MET A 1 253 ? -12.583 8.527 25.137 1.00 88.75 253 MET A CA 1
ATOM 1913 C C . MET A 1 253 ? -12.524 9.517 26.311 1.00 88.75 253 MET A C 1
ATOM 1915 O O . MET A 1 253 ? -12.937 9.192 27.425 1.00 88.75 253 MET A O 1
ATOM 1919 N N . GLU A 1 254 ? -12.062 10.747 26.087 1.00 92.44 254 GLU A N 1
ATOM 1920 C CA . GLU A 1 254 ? -12.036 11.774 27.133 1.00 92.44 254 GLU A CA 1
ATOM 1921 C C . GLU A 1 254 ? -13.452 12.235 27.511 1.00 92.44 254 GLU A C 1
ATOM 1923 O O . GLU A 1 254 ? -13.788 12.304 28.695 1.00 92.44 254 GLU A O 1
ATOM 1928 N N . ARG A 1 255 ? -14.333 12.451 26.525 1.00 89.12 255 ARG A N 1
ATOM 1929 C CA . ARG A 1 255 ? -15.743 12.797 26.776 1.00 89.12 255 ARG A CA 1
ATOM 1930 C C . ARG A 1 255 ? -16.488 11.714 27.546 1.00 89.12 255 ARG A C 1
ATOM 1932 O O . ARG A 1 255 ? -17.262 12.039 28.445 1.00 89.12 255 ARG A O 1
ATOM 1939 N N . THR A 1 256 ? -16.267 10.444 27.215 1.00 92.00 256 THR A N 1
ATOM 1940 C CA . THR A 1 256 ? -16.889 9.325 27.943 1.00 92.00 256 THR A CA 1
ATOM 1941 C C . THR A 1 256 ? -16.342 9.191 29.365 1.00 92.00 256 THR A C 1
ATOM 1943 O O . THR A 1 256 ? -17.086 8.807 30.268 1.00 92.00 256 THR A O 1
ATOM 1946 N N . LYS A 1 257 ? -15.081 9.577 29.598 1.00 88.25 257 LYS A N 1
ATOM 1947 C CA . LYS A 1 257 ? -14.452 9.578 30.924 1.00 88.25 257 LYS A CA 1
ATOM 1948 C C . LYS A 1 257 ? -14.905 10.738 31.819 1.00 88.25 257 LYS A C 1
ATOM 1950 O O . LYS A 1 257 ? -15.088 10.522 33.012 1.00 88.25 257 LYS A O 1
ATOM 1955 N N . SER A 1 258 ? -15.103 11.936 31.268 1.00 86.25 258 SER A N 1
ATOM 1956 C CA . SER A 1 258 ? -15.537 13.130 32.019 1.00 86.25 258 SER A CA 1
ATOM 1957 C C . SER A 1 258 ? -17.050 13.213 32.270 1.00 86.25 258 SER A C 1
ATOM 1959 O O . SER A 1 258 ? -17.499 14.112 32.974 1.00 86.25 258 SER A O 1
ATOM 1961 N N . GLY A 1 259 ? -17.845 12.309 31.691 1.00 82.81 259 GLY A N 1
ATOM 1962 C CA . GLY A 1 259 ? -19.298 12.228 31.890 1.00 82.81 259 GLY A CA 1
ATOM 1963 C C . GLY A 1 259 ? -19.756 11.452 33.136 1.00 82.81 259 GLY A C 1
ATOM 1964 O O . GLY A 1 259 ? -20.951 11.178 33.253 1.00 82.81 259 GLY A O 1
ATOM 1965 N N . ARG A 1 260 ? -18.839 11.073 34.036 1.00 49.03 260 ARG A N 1
ATOM 1966 C CA . ARG A 1 260 ? -19.116 10.521 35.376 1.00 49.03 260 ARG A CA 1
ATOM 1967 C C . ARG A 1 260 ? -18.668 11.509 36.441 1.00 49.03 260 ARG A C 1
ATOM 1969 O O . ARG A 1 260 ? -19.388 11.598 37.458 1.00 49.03 260 ARG A O 1
#

Organism: NCBI:txid1608628

Radius of gyration: 32.29 Å; chains: 1; bounding box: 60×99×73 Å

Secondary structure (DSSP, 8-state):
-----PPPHHHHHHHHHHHHHTT-HHHHHHHHHHHHHH-TTSHHHHHHHHHHHHHHHHHHHHHHHHTS------------------------------------------------------S-SSSS----PPPPP--------------------TTTTSS---GGGHHHHHHHHHHHHHHHHHHHHHHHHHHHHHHT-SGGGGSB-TTSSBHHHHHHHHHHHHHHHHHHHHHHHHHHHHHHHHHHHHHHHHHHHHT-

Sequence (260 aa):
MSESQSYSPAQLLAIGQRAEAEGKFDYATQFYSHLADHYRNTPEAHEALYGLQRIERYVQAQAAQTHNPQPQAPRRDASPSYPLQQRQPSSQTGGRGAARTAQPGPRHEWPQAAQPERPNLAGNIASARSSLPAPVHDDELEDDARLPRLVARAGRSDEDEYAHGVPEYRIGRFMAVVLAAVGWFLLVVGLVVLLAGLAGVPASFSAAGLLGLPLGVELGLGAIVTGVILLFVSQLGRAVFDSASAARELVEMERTKSGR